Protein AF-A0AA88NF10-F1 (afdb_monomer)

Mean predicted aligned error: 6.93 Å

pLDDT: mean 85.21, std 17.16, range [34.47, 98.19]

Secondary structure (DSSP, 8-state):
--HHHHHHHHHHHHSS-EEE----TT--S-EEEE-TTTHHHHHHHHHHH--S-------S--SEEEE-HHHHB-GGG-EE-TT------EEETTEEE---TT-EEEEB--TT-STTTTGGG--SS--SS--TTPPPEEEE-S----PPPSSS-------EEEEBS-HHHHHH-TTS-EEEE-TTS-EEEEEEEEEE-GGG-EEEETTEEEEEPPHHHHT-S-HHHHHHHHHHHHHHHEEEEEEEEEE-

Solvent-accessible surface area (backbone atoms only — not comparable to full-atom values): 14093 Å² total; per-residue (Å²): 133,62,70,67,56,55,31,51,50,50,15,62,45,41,74,37,55,42,42,72,62,66,96,64,88,81,77,91,65,60,69,36,80,51,42,69,87,48,42,61,49,50,33,47,45,64,55,74,64,67,68,76,97,68,96,65,80,85,66,98,65,52,76,30,32,27,32,50,63,82,70,31,36,31,72,94,63,40,48,81,22,57,89,47,87,79,86,75,78,26,31,27,37,85,36,72,38,49,75,58,59,53,23,35,36,46,18,38,48,53,79,79,71,45,96,86,50,55,45,44,74,51,80,86,77,93,70,46,66,49,56,89,66,21,27,26,52,31,32,31,18,74,44,54,56,52,71,77,82,94,58,102,64,93,67,85,74,70,38,42,49,60,32,20,30,36,45,70,55,28,72,69,36,70,38,26,23,38,73,49,77,42,97,88,78,47,39,33,40,37,29,37,33,27,30,33,36,74,92,50,48,44,82,79,48,103,60,35,36,32,37,70,49,56,65,76,52,70,66,44,85,51,64,68,61,29,54,50,54,51,40,51,54,43,69,68,22,50,45,70,45,27,41,34,41,30,82,108

Structure (mmCIF, N/CA/C/O backbone):
data_AF-A0AA88NF10-F1
#
_entry.id   AF-A0AA88NF10-F1
#
loop_
_atom_site.group_PDB
_atom_site.id
_atom_site.type_symbol
_atom_site.label_atom_id
_atom_site.label_alt_id
_atom_site.label_comp_id
_atom_site.label_asym_id
_atom_site.label_entity_id
_atom_site.label_seq_id
_atom_site.pdbx_PDB_ins_code
_atom_site.Cartn_x
_atom_site.Cartn_y
_atom_site.Cartn_z
_atom_site.occupancy
_atom_site.B_iso_or_equiv
_atom_site.auth_seq_id
_atom_site.auth_comp_id
_atom_site.auth_asym_id
_atom_site.auth_atom_id
_atom_site.pdbx_PDB_model_num
ATOM 1 N N . MET A 1 1 ? -14.249 -1.577 12.716 1.00 73.56 1 MET A N 1
ATOM 2 C CA . MET A 1 1 ? -13.593 -0.256 12.640 1.00 73.56 1 MET A CA 1
ATOM 3 C C . MET A 1 1 ? -14.535 0.658 11.886 1.00 73.56 1 MET A C 1
ATOM 5 O O . MET A 1 1 ? -15.153 0.181 10.944 1.00 73.56 1 MET A O 1
ATOM 9 N N . ASP A 1 2 ? -14.716 1.884 12.364 1.00 86.38 2 ASP A N 1
ATOM 10 C CA . ASP A 1 2 ? -15.655 2.852 11.789 1.00 86.38 2 ASP A CA 1
ATOM 11 C C . ASP A 1 2 ? -15.178 3.319 10.398 1.00 86.38 2 ASP A C 1
ATOM 13 O O . ASP A 1 2 ? -13.975 3.469 10.168 1.00 86.38 2 ASP A O 1
ATOM 17 N N . SER A 1 3 ? -16.114 3.542 9.473 1.00 90.94 3 SER A N 1
ATOM 18 C CA . SER A 1 3 ? -15.849 4.102 8.144 1.00 90.94 3 SER A CA 1
ATOM 19 C C . SER A 1 3 ? -15.169 5.472 8.219 1.00 90.94 3 SER A C 1
ATOM 21 O O . SER A 1 3 ? -14.407 5.809 7.315 1.00 90.94 3 SER A O 1
ATOM 23 N N . SER A 1 4 ? -15.381 6.238 9.296 1.00 93.88 4 SER A N 1
ATOM 24 C CA . SER A 1 4 ? -14.664 7.499 9.540 1.00 93.88 4 SER A CA 1
ATOM 25 C C . SER A 1 4 ? -13.140 7.309 9.569 1.00 93.88 4 SER A C 1
ATOM 27 O O . SER A 1 4 ? -12.429 7.988 8.831 1.00 93.88 4 SER A O 1
ATOM 29 N N . VAL A 1 5 ? -12.652 6.307 10.309 1.00 96.88 5 VAL A N 1
ATOM 30 C CA . VAL A 1 5 ? -11.221 5.971 10.419 1.00 96.88 5 VAL A CA 1
ATOM 31 C C . VAL A 1 5 ? -10.651 5.544 9.067 1.00 96.88 5 VAL A C 1
ATOM 33 O O . VAL A 1 5 ? -9.524 5.892 8.734 1.00 96.88 5 VAL A O 1
ATOM 36 N N . LEU A 1 6 ? -11.424 4.815 8.254 1.00 97.00 6 LEU A N 1
ATOM 37 C CA . LEU A 1 6 ? -10.983 4.408 6.914 1.00 97.00 6 LEU A CA 1
ATOM 38 C C . LEU A 1 6 ? -10.829 5.601 5.967 1.00 97.00 6 LEU A C 1
ATOM 40 O O . LEU A 1 6 ? -9.898 5.627 5.167 1.00 97.00 6 LEU A O 1
ATOM 44 N N . LEU A 1 7 ? -11.717 6.590 6.054 1.00 97.31 7 LEU A N 1
ATOM 45 C CA . LEU A 1 7 ? -11.618 7.819 5.265 1.00 97.31 7 LEU A CA 1
ATOM 46 C C . LEU A 1 7 ? -10.435 8.680 5.719 1.00 97.31 7 LEU A C 1
ATOM 48 O O . LEU A 1 7 ? -9.707 9.209 4.881 1.00 97.31 7 LEU A O 1
ATOM 52 N N . GLU A 1 8 ? -10.202 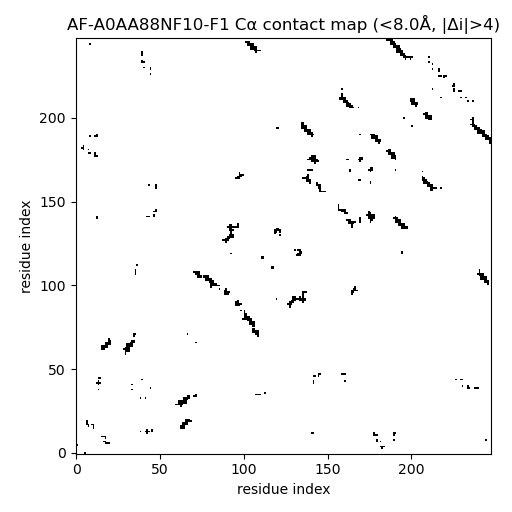8.781 7.028 1.00 97.44 8 GLU A N 1
ATOM 53 C CA . GLU A 1 8 ? -9.039 9.473 7.597 1.00 97.44 8 GLU A CA 1
ATOM 54 C C . GLU A 1 8 ? -7.726 8.785 7.195 1.00 97.44 8 GLU A C 1
ATOM 56 O O . GLU A 1 8 ? -6.789 9.458 6.771 1.00 97.44 8 GLU A O 1
ATOM 61 N N . ALA A 1 9 ? -7.687 7.449 7.203 1.00 96.81 9 ALA A N 1
ATOM 62 C CA . ALA A 1 9 ? -6.549 6.665 6.728 1.00 96.81 9 ALA A CA 1
ATOM 63 C C . ALA A 1 9 ? -6.256 6.912 5.240 1.00 96.81 9 ALA A C 1
ATOM 65 O O . ALA A 1 9 ? -5.107 7.144 4.865 1.00 96.81 9 ALA A O 1
ATOM 66 N N . LEU A 1 10 ? -7.288 6.905 4.388 1.00 96.38 10 LEU A N 1
ATOM 67 C CA . LEU A 1 10 ? -7.131 7.232 2.969 1.00 96.38 10 LEU A CA 1
ATOM 68 C C . LEU A 1 10 ? -6.672 8.678 2.776 1.00 96.38 10 LEU A C 1
ATOM 70 O O . LEU A 1 10 ? -5.798 8.912 1.949 1.00 96.38 10 LEU A O 1
ATOM 74 N N . SER A 1 11 ? -7.203 9.617 3.564 1.00 95.69 11 SER A N 1
ATOM 75 C CA . SER A 1 11 ? -6.786 11.024 3.519 1.00 95.69 11 SER A CA 1
ATOM 76 C C . SER A 1 11 ? -5.316 11.191 3.891 1.00 95.69 11 SER A C 1
ATOM 78 O O . SER A 1 11 ? -4.576 11.929 3.248 1.00 95.69 11 SER A O 1
ATOM 80 N N . CYS A 1 12 ? -4.875 10.462 4.915 1.00 94.31 12 CYS A N 1
ATOM 81 C CA . CYS A 1 12 ? -3.490 10.438 5.355 1.00 94.31 12 CYS A CA 1
ATOM 82 C C . CYS A 1 12 ? -2.567 9.910 4.241 1.00 94.31 12 CYS A C 1
ATOM 84 O O . CYS A 1 12 ? -1.564 10.542 3.903 1.00 94.31 12 CYS A O 1
ATOM 86 N N . LEU A 1 13 ? -2.935 8.793 3.601 1.00 93.25 13 LEU A N 1
ATOM 87 C CA . LEU A 1 13 ? -2.153 8.195 2.515 1.00 93.25 13 LEU A CA 1
ATOM 88 C C . LEU A 1 13 ? -2.076 9.090 1.269 1.00 93.25 13 LEU A C 1
ATOM 90 O O . LEU A 1 13 ? -0.991 9.228 0.711 1.00 93.25 13 LEU A O 1
ATOM 94 N N . THR A 1 14 ? -3.178 9.722 0.855 1.00 91.75 14 THR A N 1
ATOM 95 C CA . THR A 1 14 ? -3.221 10.581 -0.346 1.00 91.75 14 THR A CA 1
ATOM 96 C C . THR A 1 14 ? -2.723 12.004 -0.111 1.00 91.75 14 THR A C 1
ATOM 98 O O . THR A 1 14 ? -2.399 12.700 -1.067 1.00 91.75 14 THR A O 1
ATOM 101 N N . GLY A 1 15 ? -2.681 12.460 1.144 1.00 90.44 15 GLY A N 1
ATOM 102 C CA . GLY A 1 15 ? -2.402 13.858 1.475 1.00 90.44 15 GLY A CA 1
ATOM 103 C C . GLY A 1 15 ? -3.547 14.821 1.127 1.00 90.44 15 GLY A C 1
ATOM 104 O O . GLY A 1 15 ? -3.367 16.030 1.233 1.00 90.44 15 GLY A O 1
ATOM 105 N N . LEU A 1 16 ? -4.718 14.310 0.730 1.00 91.06 16 LEU A N 1
ATOM 106 C CA . LEU A 1 16 ? -5.912 15.098 0.411 1.00 91.06 16 LEU A CA 1
ATOM 107 C C . LEU A 1 16 ? -7.088 14.649 1.280 1.00 91.06 16 LEU A C 1
ATOM 109 O O . LEU A 1 16 ? -7.213 13.456 1.546 1.00 91.06 16 LEU A O 1
ATOM 113 N N . PRO A 1 17 ? -8.009 15.546 1.671 1.00 93.94 17 PRO A N 1
ATOM 114 C CA . PRO A 1 17 ? -9.251 15.136 2.316 1.00 93.94 17 PRO 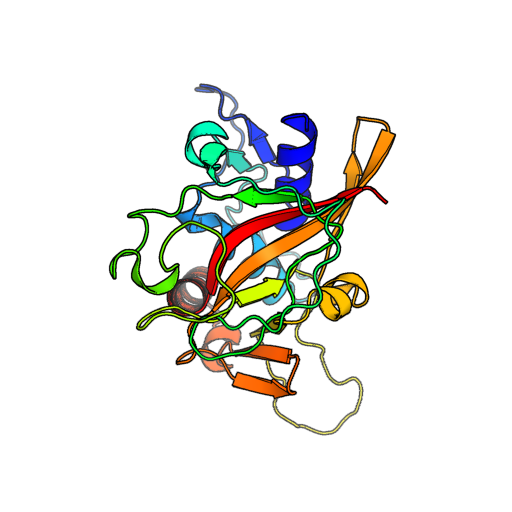A CA 1
ATOM 115 C C . PRO A 1 17 ? -10.009 14.119 1.452 1.00 93.94 17 PRO A C 1
ATOM 117 O O . PRO A 1 17 ? -10.309 14.395 0.291 1.00 93.94 17 PRO A O 1
ATOM 120 N N . VAL A 1 18 ? -10.333 12.956 2.019 1.00 94.94 18 VAL A N 1
ATOM 121 C CA . VAL A 1 18 ? -11.141 11.911 1.378 1.00 94.94 18 VAL A CA 1
ATOM 122 C C . VAL A 1 18 ? -12.507 11.851 2.055 1.00 94.94 18 VAL A C 1
ATOM 124 O O . VAL A 1 18 ? -12.609 11.635 3.263 1.00 94.94 18 VAL A O 1
ATOM 127 N N . LYS A 1 19 ? -13.577 12.019 1.276 1.00 94.00 19 LYS A N 1
ATOM 128 C CA . LYS A 1 19 ? -14.967 11.967 1.752 1.00 94.00 19 LYS A CA 1
ATOM 129 C C . LYS A 1 19 ? -15.749 10.814 1.114 1.00 94.00 19 LYS A C 1
ATOM 131 O O . LYS A 1 19 ? -15.357 10.320 0.052 1.00 94.00 19 LYS A O 1
ATOM 136 N N . PRO A 1 20 ? -16.863 10.370 1.726 1.00 92.31 20 PRO A N 1
ATOM 137 C CA . PRO A 1 20 ? -17.763 9.427 1.080 1.00 92.31 20 PRO A CA 1
ATOM 138 C C . PRO A 1 20 ? -18.252 9.979 -0.258 1.00 92.31 20 PRO A C 1
ATOM 140 O O . PRO A 1 20 ? -18.508 11.177 -0.401 1.00 92.31 20 PRO A O 1
ATOM 143 N N . HIS A 1 21 ? -18.416 9.097 -1.235 1.00 85.00 21 HIS A N 1
ATOM 144 C CA . HIS A 1 21 ? -19.135 9.427 -2.452 1.00 85.00 21 HIS A CA 1
ATOM 145 C C . HIS A 1 21 ? -20.621 9.605 -2.113 1.00 85.00 21 HIS A C 1
ATOM 147 O O . HIS A 1 21 ? -21.324 8.631 -1.865 1.00 85.00 21 HIS A O 1
ATOM 153 N N . SER A 1 22 ? -21.077 10.852 -2.056 1.00 69.50 22 SER A N 1
ATOM 154 C CA . SER A 1 22 ? -22.493 11.211 -2.123 1.00 69.50 22 SER A CA 1
ATOM 155 C C . SER A 1 22 ? -22.800 11.811 -3.492 1.00 69.50 22 SER A C 1
ATOM 157 O O . SER A 1 22 ? -21.933 12.471 -4.077 1.00 69.50 22 SER A O 1
ATOM 159 N N . ASP A 1 23 ? -24.025 11.606 -3.979 1.00 54.41 23 ASP A N 1
ATOM 160 C CA . ASP A 1 23 ? -24.567 12.282 -5.159 1.00 54.41 23 ASP A CA 1
ATOM 161 C C . ASP A 1 23 ? -24.572 13.797 -4.911 1.00 54.41 23 ASP A C 1
ATOM 163 O O . ASP A 1 23 ? -25.528 14.360 -4.386 1.00 54.41 23 ASP A O 1
ATOM 167 N N . THR A 1 24 ? -23.478 14.491 -5.225 1.00 50.50 24 THR A N 1
ATOM 168 C CA . THR A 1 24 ? -23.442 15.957 -5.182 1.00 50.50 24 THR A CA 1
ATOM 169 C C . THR A 1 24 ? -23.248 16.488 -6.582 1.00 50.50 24 THR A C 1
ATOM 171 O O . THR A 1 24 ? -22.187 17.000 -6.941 1.00 50.50 24 THR A O 1
ATOM 174 N N . ALA A 1 25 ? -24.315 16.405 -7.365 1.00 42.34 25 ALA A N 1
ATOM 175 C CA . ALA A 1 25 ? -24.548 17.448 -8.341 1.00 42.34 25 ALA A CA 1
ATOM 176 C C . ALA A 1 25 ? -24.611 18.790 -7.576 1.00 42.34 25 ALA A C 1
ATOM 178 O O . ALA A 1 25 ? -25.471 18.966 -6.718 1.00 42.34 25 ALA A O 1
ATOM 179 N N . GLY A 1 26 ? -23.673 19.713 -7.831 1.00 49.56 26 GLY A N 1
ATOM 180 C CA . GLY A 1 26 ? -23.890 21.138 -7.534 1.00 49.56 26 GLY A CA 1
ATOM 181 C C . GLY A 1 26 ? -23.017 21.861 -6.496 1.00 49.56 26 GLY A C 1
ATOM 182 O O . GLY A 1 26 ? -23.361 22.989 -6.168 1.00 49.56 26 GLY A O 1
ATOM 183 N N . LEU A 1 27 ? -21.901 21.316 -5.988 1.00 49.75 27 LEU A N 1
ATOM 184 C CA . LEU A 1 27 ? -21.106 22.028 -4.957 1.00 49.75 27 LEU A CA 1
ATOM 185 C C . LEU A 1 27 ? -19.971 22.942 -5.459 1.00 49.75 27 LEU A C 1
ATOM 187 O O . LEU A 1 27 ? -19.330 23.581 -4.634 1.00 49.75 27 LEU A O 1
ATOM 191 N N . GLY A 1 28 ? -19.704 23.049 -6.765 1.00 50.91 28 GLY A N 1
ATOM 192 C CA . GLY A 1 28 ? -18.703 23.998 -7.297 1.00 50.91 28 GLY A CA 1
ATOM 193 C C . GLY A 1 28 ? -17.258 23.802 -6.794 1.00 50.91 28 GLY A C 1
ATOM 194 O O . GLY A 1 28 ? -16.412 24.665 -7.012 1.00 50.91 28 GLY A O 1
ATOM 195 N N . ILE A 1 29 ? -16.970 22.687 -6.115 1.00 54.72 29 ILE A N 1
ATOM 196 C CA . ILE A 1 29 ? -15.632 22.278 -5.678 1.00 54.72 29 ILE A CA 1
ATOM 197 C C . ILE A 1 29 ? -15.029 21.406 -6.786 1.00 54.72 29 ILE A C 1
ATOM 199 O O . ILE A 1 29 ? -15.722 20.549 -7.332 1.00 54.72 29 ILE A O 1
ATOM 203 N N . ASP A 1 30 ? -13.745 21.598 -7.091 1.00 60.81 30 ASP A N 1
ATOM 204 C CA . ASP A 1 30 ? -12.967 20.661 -7.907 1.00 60.81 30 ASP A CA 1
ATOM 205 C C . ASP A 1 30 ? -12.749 19.357 -7.114 1.00 60.81 30 ASP A C 1
ATOM 207 O O . ASP A 1 30 ? -11.930 19.299 -6.188 1.00 60.81 30 ASP A O 1
ATOM 211 N N . VAL A 1 31 ? -13.588 18.355 -7.399 1.00 64.00 31 VAL A N 1
ATOM 212 C CA . VAL A 1 31 ? -13.681 17.082 -6.672 1.00 64.00 31 VAL A CA 1
ATOM 213 C C . VAL A 1 31 ? -13.161 15.951 -7.552 1.00 64.00 31 VAL A C 1
ATOM 215 O O . VAL A 1 31 ? -13.747 15.632 -8.586 1.00 64.00 31 VAL A O 1
ATOM 218 N N . GLY A 1 32 ? -12.105 15.279 -7.095 1.00 82.31 32 GLY A N 1
ATOM 219 C CA . GLY A 1 32 ? -11.589 14.071 -7.732 1.00 82.31 32 GLY A CA 1
ATOM 220 C C . GLY A 1 32 ? -12.289 12.815 -7.215 1.00 82.31 32 GLY A C 1
ATOM 221 O O . GLY A 1 32 ? -12.661 12.726 -6.045 1.00 82.31 32 GLY A O 1
ATOM 222 N N . GLN A 1 33 ? -12.441 11.796 -8.059 1.00 90.44 33 GLN A N 1
ATOM 223 C CA . GLN A 1 33 ? -12.895 10.475 -7.619 1.00 90.44 33 GLN A CA 1
ATOM 224 C C . GLN A 1 33 ? -11.691 9.596 -7.262 1.00 90.44 33 GLN A C 1
ATOM 226 O O . GLN A 1 33 ? -10.797 9.403 -8.083 1.00 90.44 33 GLN A O 1
ATOM 231 N N . LEU A 1 34 ? -11.681 9.022 -6.060 1.00 93.38 34 LEU A N 1
ATOM 232 C CA . LEU A 1 34 ? -10.722 8.006 -5.642 1.00 93.38 34 LEU A CA 1
ATOM 233 C C . LEU A 1 34 ? -11.300 6.611 -5.903 1.00 93.38 34 LEU A C 1
ATOM 235 O O . LEU A 1 34 ? -12.390 6.259 -5.450 1.00 93.38 34 LEU A O 1
ATOM 239 N N . THR A 1 35 ? -10.537 5.806 -6.629 1.00 93.31 35 THR A N 1
ATOM 240 C CA . THR A 1 35 ? -10.847 4.427 -7.003 1.00 93.31 35 THR A CA 1
ATOM 241 C C . THR A 1 35 ? -9.628 3.550 -6.732 1.00 93.31 35 THR A C 1
ATOM 243 O O . THR A 1 35 ? -8.523 4.048 -6.529 1.00 93.31 35 THR A O 1
ATOM 246 N N . VAL A 1 36 ? -9.792 2.228 -6.779 1.00 91.62 36 VAL A N 1
ATOM 247 C CA . VAL A 1 36 ? -8.656 1.298 -6.650 1.00 91.62 36 VAL A CA 1
ATOM 248 C C . VAL A 1 36 ? -7.596 1.542 -7.738 1.00 91.62 36 VAL A C 1
ATOM 250 O O . VAL A 1 36 ? -6.407 1.416 -7.463 1.00 91.62 36 VAL A O 1
ATOM 253 N N . HIS A 1 37 ? -8.002 1.953 -8.945 1.00 88.19 37 HIS A N 1
ATOM 254 C CA . HIS A 1 37 ? -7.091 2.151 -10.079 1.00 88.19 37 HIS A CA 1
ATOM 255 C C . HIS A 1 37 ? -6.173 3.362 -9.927 1.00 88.19 37 HIS A C 1
ATOM 257 O O . HIS A 1 37 ? -5.019 3.301 -10.331 1.00 88.19 37 HIS A O 1
ATOM 263 N N . ASN A 1 38 ? -6.671 4.472 -9.377 1.00 90.81 38 ASN A N 1
ATOM 264 C CA . ASN A 1 38 ? -5.864 5.683 -9.219 1.00 90.81 38 ASN A CA 1
ATOM 265 C C . ASN A 1 38 ? -5.273 5.836 -7.815 1.00 90.81 38 ASN A C 1
ATOM 267 O O . ASN A 1 38 ? -4.470 6.745 -7.614 1.00 90.81 38 ASN A O 1
ATOM 271 N N . PHE A 1 39 ? -5.592 4.940 -6.875 1.00 92.94 39 PHE A N 1
ATOM 272 C CA . PHE A 1 39 ? -5.128 5.032 -5.492 1.00 92.94 39 PHE A CA 1
ATOM 273 C C . PHE A 1 39 ? -3.606 5.149 -5.370 1.00 92.94 39 PHE A C 1
ATOM 275 O O . PHE A 1 39 ? -3.128 6.034 -4.666 1.00 92.94 39 PHE A O 1
ATOM 282 N N . VAL A 1 40 ? -2.846 4.330 -6.107 1.00 90.12 40 VAL A N 1
ATOM 283 C CA . VAL A 1 40 ? -1.372 4.390 -6.111 1.00 90.12 40 VAL A CA 1
ATOM 284 C C . VAL A 1 40 ? -0.889 5.758 -6.553 1.00 90.12 40 VAL A C 1
ATOM 286 O O . VAL A 1 40 ? -0.130 6.405 -5.842 1.00 90.12 40 VAL A O 1
ATOM 289 N N . SER A 1 41 ? -1.364 6.223 -7.709 1.00 89.38 41 SER A N 1
ATOM 290 C CA . SER A 1 41 ? -0.966 7.521 -8.245 1.00 89.38 41 SER A CA 1
ATOM 291 C C . SER A 1 41 ? -1.367 8.674 -7.320 1.00 89.38 41 SER A C 1
ATOM 293 O O . SER A 1 41 ? -0.567 9.577 -7.102 1.00 89.38 41 SER A O 1
ATOM 295 N N . SER A 1 42 ? -2.553 8.619 -6.706 1.00 90.00 42 SER A N 1
ATOM 296 C CA . SER A 1 42 ? -3.017 9.623 -5.743 1.00 90.00 42 SER A CA 1
ATOM 297 C C . SER A 1 42 ? -2.197 9.626 -4.452 1.00 90.00 42 SER A C 1
ATOM 299 O O . SER A 1 42 ? -2.017 10.685 -3.867 1.00 90.00 42 SER A O 1
ATOM 301 N N . ALA A 1 43 ? -1.698 8.470 -4.009 1.00 88.94 43 ALA A N 1
ATOM 302 C CA . ALA A 1 43 ? -0.887 8.354 -2.799 1.00 88.94 43 ALA A CA 1
ATOM 303 C C . ALA A 1 43 ? 0.599 8.666 -3.028 1.00 88.94 43 ALA A C 1
ATOM 305 O O . ALA A 1 43 ? 1.262 9.184 -2.135 1.00 88.94 43 ALA A O 1
ATOM 306 N N . LEU A 1 44 ? 1.141 8.341 -4.206 1.00 84.69 44 LEU A N 1
ATOM 307 C CA . LEU A 1 44 ? 2.587 8.344 -4.445 1.00 84.69 44 LEU A CA 1
ATOM 308 C C . LEU A 1 44 ? 3.084 9.498 -5.317 1.00 84.69 44 LEU A C 1
ATOM 310 O O . LEU A 1 44 ? 4.205 9.955 -5.106 1.00 84.69 44 LEU A O 1
ATOM 314 N N . LEU A 1 45 ? 2.290 10.002 -6.272 1.00 84.12 45 LEU A N 1
ATOM 315 C CA . LEU A 1 45 ? 2.733 11.111 -7.131 1.00 84.12 45 LEU A CA 1
ATOM 316 C C . LEU A 1 45 ? 3.062 12.387 -6.347 1.00 84.12 45 LEU A C 1
ATOM 318 O O . LEU A 1 45 ? 4.115 12.960 -6.632 1.00 84.12 45 LEU A O 1
ATOM 322 N N . PRO A 1 46 ? 2.247 12.835 -5.364 1.00 80.00 46 PRO A N 1
ATOM 323 C CA . PRO A 1 46 ? 2.547 14.062 -4.624 1.00 80.00 46 PRO A CA 1
ATOM 324 C C . PRO A 1 46 ? 3.915 14.034 -3.934 1.00 80.00 46 PRO A C 1
ATOM 326 O O . PRO A 1 46 ? 4.560 15.065 -3.810 1.00 80.00 46 PRO A O 1
ATOM 329 N N . LEU A 1 47 ? 4.383 12.850 -3.538 1.00 73.81 47 LEU A N 1
ATOM 330 C CA . LEU A 1 47 ? 5.639 12.667 -2.807 1.00 73.81 47 LEU A CA 1
ATOM 331 C C . LEU A 1 47 ? 6.867 12.695 -3.705 1.00 73.81 47 LEU A C 1
ATOM 333 O O . LEU A 1 47 ? 7.934 13.125 -3.286 1.00 73.81 47 LEU A O 1
ATOM 337 N N . ILE A 1 48 ? 6.720 12.218 -4.940 1.00 72.38 48 ILE A N 1
ATOM 338 C CA . ILE A 1 48 ? 7.795 12.268 -5.933 1.00 72.38 48 ILE A CA 1
ATOM 339 C C . ILE A 1 48 ? 7.895 13.685 -6.506 1.00 72.38 48 ILE A C 1
ATOM 341 O O . ILE A 1 48 ? 8.990 14.165 -6.789 1.00 72.38 48 ILE A O 1
ATOM 345 N N . LEU A 1 49 ? 6.751 14.353 -6.683 1.00 72.62 49 LEU A N 1
ATOM 346 C CA . LEU A 1 49 ? 6.656 15.657 -7.336 1.00 72.62 49 LEU A CA 1
ATOM 347 C C . LEU A 1 49 ? 6.843 16.852 -6.403 1.00 72.62 49 LEU A C 1
ATOM 349 O O . LEU A 1 49 ? 7.019 17.956 -6.913 1.00 72.62 49 LEU A O 1
ATOM 353 N N . SER A 1 50 ? 6.822 16.672 -5.081 1.00 62.78 50 SER A N 1
ATOM 354 C CA . SER A 1 50 ? 7.095 17.750 -4.131 1.00 62.78 50 SER A CA 1
ATOM 355 C C . SER A 1 50 ? 8.568 18.177 -4.198 1.00 62.78 50 SER A C 1
ATOM 357 O O . SER A 1 50 ? 9.388 17.772 -3.377 1.00 62.78 50 SER A O 1
ATOM 359 N N . LYS A 1 51 ? 8.914 18.988 -5.199 1.00 51.34 51 LYS A N 1
ATOM 360 C CA . LYS A 1 51 ? 10.041 19.919 -5.159 1.00 51.34 51 LYS A CA 1
ATOM 361 C C . LYS A 1 51 ? 9.508 21.273 -4.696 1.00 51.34 51 LYS A C 1
ATOM 363 O O . LYS A 1 51 ? 8.468 21.694 -5.183 1.00 51.34 51 LYS A O 1
ATOM 368 N N . GLU A 1 52 ? 10.221 21.853 -3.733 1.00 44.09 52 GLU A N 1
ATOM 369 C CA . GLU A 1 52 ? 10.407 23.277 -3.407 1.00 44.09 52 GLU A CA 1
ATOM 370 C C . GLU A 1 52 ? 9.345 24.302 -3.851 1.00 44.09 52 GLU A C 1
ATOM 372 O O . GLU A 1 52 ? 8.919 24.359 -4.999 1.00 44.09 52 GLU A O 1
ATOM 377 N N . GLU A 1 53 ? 9.011 25.193 -2.912 1.00 39.16 53 GLU A N 1
ATOM 378 C CA . GLU A 1 53 ? 8.226 26.418 -3.070 1.00 39.16 53 GLU A CA 1
ATOM 379 C C . GLU A 1 53 ? 8.520 27.181 -4.379 1.00 39.16 53 GLU A C 1
ATOM 381 O O . GLU A 1 53 ? 9.345 28.091 -4.425 1.00 39.16 53 GLU A O 1
ATOM 386 N N . VAL A 1 54 ? 7.778 26.886 -5.444 1.00 35.56 54 VAL A N 1
ATOM 387 C CA . VAL A 1 54 ? 7.623 27.798 -6.577 1.00 35.56 54 VAL A CA 1
ATOM 388 C C . VAL A 1 54 ? 6.153 28.179 -6.639 1.00 35.56 54 VAL A C 1
ATOM 390 O O . VAL A 1 54 ? 5.279 27.370 -6.944 1.00 35.56 54 VAL A O 1
ATOM 393 N N . LYS A 1 55 ? 5.880 29.436 -6.276 1.00 40.78 55 LYS A N 1
ATOM 394 C CA . LYS A 1 55 ? 4.589 30.099 -6.473 1.00 40.78 55 LYS A CA 1
ATOM 395 C C . LYS A 1 55 ? 4.326 30.228 -7.975 1.00 40.78 55 LYS A C 1
ATOM 397 O O . LYS A 1 55 ? 4.659 31.251 -8.559 1.00 40.78 55 LYS A O 1
ATOM 402 N N . GLU A 1 56 ? 3.705 29.229 -8.583 1.00 39.03 56 GLU A N 1
ATOM 403 C CA . GLU A 1 56 ? 3.130 29.330 -9.928 1.00 39.03 56 GLU A CA 1
ATOM 404 C C . GLU A 1 56 ? 1.760 28.627 -9.992 1.00 39.03 56 GLU A C 1
ATOM 406 O O . GLU A 1 56 ? 1.413 27.872 -9.078 1.00 39.03 56 GLU A O 1
ATOM 411 N N . PRO A 1 57 ? 0.892 29.010 -10.950 1.00 39.56 57 PRO A N 1
ATOM 412 C CA . PRO A 1 57 ? -0.554 29.036 -10.757 1.00 39.56 57 PRO A CA 1
ATOM 413 C C . PRO A 1 57 ? -1.132 27.639 -10.537 1.00 39.56 57 PRO A C 1
ATOM 415 O O . PRO A 1 57 ? -0.757 26.682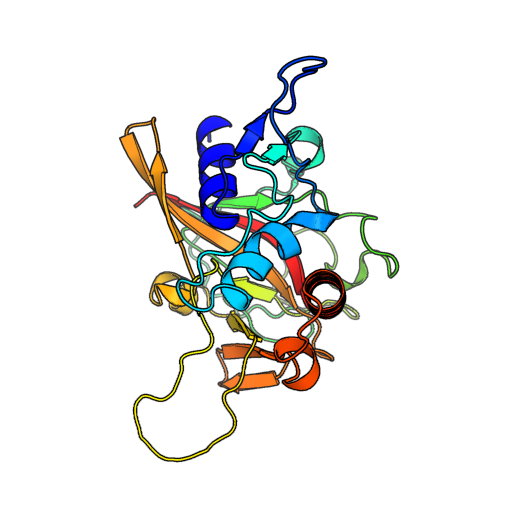 -11.207 1.00 39.56 57 PRO A O 1
ATOM 418 N N . GLN A 1 58 ? -2.059 27.559 -9.577 1.00 43.41 58 GLN A N 1
ATOM 419 C CA . GLN A 1 58 ? -2.735 26.346 -9.118 1.00 43.41 58 GLN A CA 1
ATOM 420 C C . GLN A 1 58 ? -3.131 25.441 -10.293 1.00 43.41 58 GLN A C 1
ATOM 422 O O . GLN A 1 58 ? -4.122 25.695 -10.973 1.00 43.41 58 GLN A O 1
ATOM 427 N N . SER A 1 59 ? -2.362 24.373 -10.518 1.00 48.53 59 SER A N 1
ATOM 428 C CA . SER A 1 59 ? -2.783 23.284 -11.398 1.00 48.53 59 SER A CA 1
ATOM 429 C C . SER A 1 59 ? -4.110 22.701 -10.896 1.00 48.53 59 SER A C 1
ATOM 431 O O . SER A 1 59 ? -4.328 22.690 -9.683 1.00 48.53 59 SER A O 1
ATOM 433 N N . GLU A 1 60 ? -4.928 22.171 -11.812 1.00 62.47 60 GLU A N 1
ATOM 434 C CA . GLU A 1 60 ? -6.187 21.412 -11.631 1.00 62.47 60 GLU A CA 1
ATOM 435 C C . GLU A 1 60 ? -6.012 20.126 -10.779 1.00 62.47 60 GLU A C 1
ATOM 437 O O . GLU A 1 60 ? -6.310 19.008 -11.199 1.00 62.47 60 GLU A O 1
ATOM 442 N N . GLN A 1 61 ? -5.402 20.232 -9.599 1.00 62.09 61 GLN A N 1
ATOM 443 C CA . GLN A 1 61 ? -5.364 19.166 -8.610 1.00 62.09 61 GLN A CA 1
ATOM 444 C C . GLN A 1 61 ? -6.625 19.299 -7.757 1.00 62.09 61 GLN A C 1
ATOM 446 O O . GLN A 1 61 ? -6.856 20.371 -7.184 1.00 62.09 61 GLN A O 1
ATOM 451 N N . PRO A 1 62 ? -7.410 18.222 -7.616 1.00 72.12 62 PRO A N 1
ATOM 452 C CA . PRO A 1 62 ? -8.631 18.287 -6.842 1.00 72.12 62 PRO A CA 1
ATOM 453 C C . PRO A 1 62 ? -8.303 18.638 -5.390 1.00 72.12 62 PRO A C 1
ATOM 455 O O . PRO A 1 62 ? -7.385 18.080 -4.786 1.00 72.12 62 PRO A O 1
ATOM 458 N N . LYS A 1 63 ? -9.084 19.551 -4.808 1.00 83.75 63 LYS A N 1
ATOM 459 C CA . LYS A 1 63 ? -8.923 19.968 -3.401 1.00 83.75 63 LYS A CA 1
ATOM 460 C C . LYS A 1 63 ? -9.395 18.892 -2.421 1.00 83.75 63 LYS A C 1
ATOM 462 O O . LYS A 1 63 ? -9.099 18.952 -1.231 1.00 83.75 63 LYS A O 1
ATOM 467 N N . GLU A 1 64 ? -10.161 17.932 -2.925 1.00 90.81 64 GLU A N 1
ATOM 468 C CA . GLU A 1 64 ? -10.784 16.845 -2.186 1.00 90.81 64 GLU A CA 1
ATOM 469 C C . GLU A 1 64 ? -10.941 15.625 -3.096 1.00 90.81 64 GLU A C 1
ATOM 471 O O . GLU A 1 64 ? -11.226 15.747 -4.290 1.00 90.81 64 GLU A O 1
ATOM 476 N N . LEU A 1 65 ? -10.831 14.441 -2.502 1.00 92.56 65 LEU A N 1
ATOM 477 C CA . LEU A 1 65 ? -11.150 13.175 -3.139 1.00 92.56 65 LEU A CA 1
ATOM 478 C C . LEU A 1 65 ? -12.441 12.583 -2.570 1.00 92.56 65 LEU A C 1
ATOM 480 O O . LEU A 1 65 ? -12.727 12.687 -1.377 1.00 92.56 65 LEU A O 1
ATOM 484 N N . ARG A 1 66 ? -13.201 11.881 -3.409 1.00 93.81 66 ARG A N 1
ATOM 485 C CA . ARG A 1 66 ? -14.380 11.122 -2.982 1.00 93.81 66 ARG A CA 1
ATOM 486 C C . ARG A 1 66 ? -14.289 9.657 -3.323 1.00 93.81 66 ARG A C 1
ATOM 488 O O . ARG A 1 66 ? -13.920 9.301 -4.436 1.00 93.81 66 ARG A O 1
ATOM 495 N N . VAL A 1 67 ? -14.683 8.810 -2.379 1.00 94.94 67 VAL A N 1
ATOM 496 C CA . VAL A 1 67 ? -14.568 7.356 -2.495 1.00 94.94 67 VAL A CA 1
ATOM 497 C C . VAL A 1 67 ? -15.878 6.668 -2.132 1.00 94.94 67 VAL A C 1
ATOM 499 O O . VAL A 1 67 ? -16.518 6.988 -1.131 1.00 94.94 67 VAL A O 1
ATOM 502 N N . ASN A 1 68 ? -16.276 5.686 -2.937 1.00 94.38 68 ASN A N 1
ATOM 503 C CA . ASN A 1 68 ? -17.311 4.734 -2.555 1.00 94.38 68 ASN A CA 1
ATOM 504 C C . ASN A 1 68 ? -16.625 3.526 -1.897 1.00 94.38 68 ASN A C 1
ATOM 506 O O . ASN A 1 68 ? -15.997 2.716 -2.585 1.00 94.38 68 ASN A O 1
ATOM 510 N N . LEU A 1 69 ? -16.748 3.412 -0.570 1.00 95.00 69 LEU A N 1
ATOM 511 C CA . LEU A 1 69 ? -16.073 2.380 0.225 1.00 95.00 69 LEU A CA 1
ATOM 512 C C . LEU A 1 69 ? -16.482 0.947 -0.168 1.00 95.00 69 LEU A C 1
ATOM 514 O O . LEU A 1 69 ? -15.630 0.064 -0.116 1.00 95.00 69 LEU A O 1
ATOM 518 N N . ASP A 1 70 ? -17.708 0.720 -0.652 1.00 93.44 70 ASP A N 1
ATOM 519 C CA . ASP A 1 70 ? -18.206 -0.607 -1.071 1.00 93.44 70 ASP A CA 1
ATOM 520 C C . ASP A 1 70 ? -17.596 -1.083 -2.399 1.00 93.44 70 ASP A C 1
ATOM 522 O O . ASP A 1 70 ? -17.500 -2.281 -2.708 1.00 93.44 70 ASP A O 1
ATOM 526 N N . THR A 1 71 ? -17.183 -0.124 -3.226 1.00 93.81 71 THR A N 1
ATOM 527 C CA . THR A 1 71 ? -16.460 -0.390 -4.476 1.00 93.81 71 THR A CA 1
ATOM 528 C C . THR A 1 71 ? -14.947 -0.334 -4.307 1.00 93.81 71 THR A C 1
ATOM 530 O O . THR A 1 71 ? -14.232 -0.891 -5.137 1.00 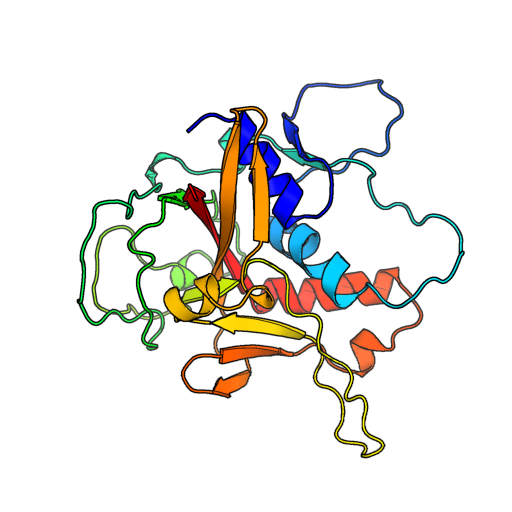93.81 71 THR A O 1
ATOM 533 N N . PHE A 1 72 ? -14.463 0.300 -3.238 1.00 96.38 72 PHE A N 1
ATOM 534 C CA . PHE A 1 72 ? -13.042 0.464 -2.958 1.00 96.38 72 PHE A CA 1
ATOM 535 C C . PHE A 1 72 ? -12.478 -0.693 -2.126 1.00 96.38 72 PHE A C 1
ATOM 537 O O . PHE A 1 72 ? -11.438 -1.258 -2.467 1.00 96.38 72 PHE A O 1
ATOM 544 N N . TYR A 1 73 ? -13.184 -1.087 -1.066 1.00 97.56 73 TYR A N 1
ATOM 545 C CA . TYR A 1 73 ? -12.800 -2.185 -0.187 1.00 97.56 73 TYR A CA 1
ATOM 546 C C . TYR A 1 73 ? -13.519 -3.488 -0.558 1.00 97.56 73 TYR A C 1
ATOM 548 O O . TYR A 1 73 ? -14.597 -3.507 -1.151 1.00 97.56 73 TYR A O 1
ATOM 556 N N . ALA A 1 74 ? -12.915 -4.610 -0.178 1.00 97.19 74 ALA A N 1
ATOM 557 C CA . ALA A 1 74 ? -13.483 -5.947 -0.286 1.00 97.19 74 ALA A CA 1
ATOM 558 C C . ALA A 1 74 ? -13.503 -6.612 1.103 1.00 97.19 74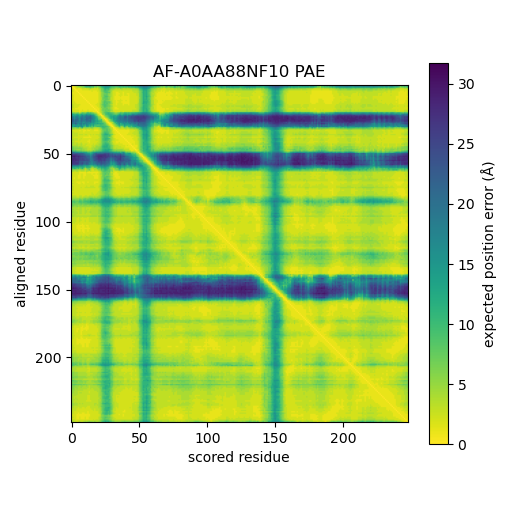 ALA A C 1
ATOM 560 O O . ALA A 1 74 ? -12.659 -7.468 1.381 1.00 97.19 74 ALA A O 1
ATOM 561 N N . PRO A 1 75 ? -14.467 -6.257 1.982 1.00 96.50 75 PRO A N 1
ATOM 562 C CA . PRO A 1 75 ? -14.453 -6.652 3.393 1.00 96.50 75 PRO A CA 1
ATOM 563 C C . PRO A 1 75 ? -14.351 -8.160 3.643 1.00 96.50 75 PRO A C 1
ATOM 565 O O . PRO A 1 75 ? -13.752 -8.573 4.631 1.00 96.50 75 PRO A O 1
ATOM 568 N N . LYS A 1 76 ? -14.852 -8.988 2.714 1.00 96.00 76 LYS A N 1
ATOM 569 C CA . LYS A 1 76 ? -14.733 -10.457 2.765 1.00 96.00 76 LYS A CA 1
ATOM 570 C C . LYS A 1 76 ? -13.287 -10.979 2.802 1.00 96.00 76 LYS A C 1
ATOM 572 O O . LYS A 1 76 ? -13.075 -12.135 3.140 1.00 96.00 76 LYS A O 1
ATOM 577 N N . PHE A 1 77 ? -12.309 -10.151 2.428 1.00 96.38 77 PHE A N 1
ATOM 578 C CA . PHE A 1 77 ? -10.878 -10.475 2.434 1.00 96.38 77 PHE A CA 1
ATOM 579 C C . PHE A 1 77 ? -10.080 -9.699 3.496 1.00 96.38 77 PHE A C 1
ATOM 581 O O . PHE A 1 77 ? -8.843 -9.809 3.547 1.00 96.38 77 PHE A O 1
ATOM 588 N N . ASN A 1 78 ? -10.765 -8.920 4.342 1.00 97.44 78 ASN A N 1
ATOM 589 C CA . ASN A 1 78 ? -10.148 -8.315 5.515 1.00 97.44 78 ASN A CA 1
ATOM 590 C C . ASN A 1 78 ? -9.537 -9.403 6.394 1.00 97.44 78 ASN A C 1
ATOM 592 O O . ASN A 1 78 ? -10.004 -10.542 6.420 1.00 97.44 78 ASN A O 1
ATOM 596 N N . TYR A 1 79 ? -8.474 -9.049 7.103 1.00 96.44 79 TYR A N 1
ATOM 597 C CA . TYR A 1 79 ? -7.797 -10.007 7.958 1.00 96.44 79 TYR A CA 1
ATOM 598 C C . TYR A 1 79 ? -7.233 -9.322 9.193 1.00 96.44 79 TYR A C 1
ATOM 600 O O . TYR A 1 79 ? -6.526 -8.318 9.092 1.00 96.44 79 TYR A O 1
ATOM 608 N N . ASP A 1 80 ? -7.560 -9.877 10.355 1.00 96.62 80 ASP A N 1
ATOM 609 C CA . ASP A 1 80 ? -7.124 -9.367 11.645 1.00 96.62 80 ASP A CA 1
ATOM 610 C C . ASP A 1 80 ? -5.843 -10.081 12.081 1.00 96.62 80 ASP A C 1
ATOM 612 O O . ASP A 1 80 ? -5.870 -11.263 12.425 1.00 96.62 80 ASP A O 1
ATOM 616 N N . PHE A 1 81 ? -4.714 -9.372 12.057 1.00 96.19 81 PHE A N 1
ATOM 617 C CA . PHE A 1 81 ? -3.446 -9.897 12.548 1.00 96.19 81 PHE A CA 1
ATOM 618 C C . PHE A 1 81 ? -3.100 -9.411 13.964 1.00 96.19 81 PHE A C 1
ATOM 620 O O . PHE A 1 81 ? -2.028 -9.755 14.461 1.00 96.19 81 PHE A O 1
ATOM 627 N N . ARG A 1 82 ? -3.960 -8.629 14.637 1.00 95.62 82 ARG A N 1
ATOM 628 C CA . ARG A 1 82 ? -3.622 -7.948 15.906 1.00 95.62 82 ARG A CA 1
ATOM 629 C C . ARG A 1 82 ? -3.259 -8.908 17.034 1.00 95.62 82 ARG A C 1
ATOM 631 O O . ARG A 1 82 ? -2.309 -8.657 17.761 1.00 95.62 82 ARG A O 1
ATOM 638 N N . ASN A 1 83 ? -3.978 -10.024 17.121 1.00 93.62 83 ASN A N 1
ATOM 639 C CA . ASN A 1 83 ? -3.784 -11.043 18.157 1.00 93.62 83 ASN A CA 1
ATOM 640 C C . ASN A 1 83 ? -3.059 -12.292 17.631 1.00 93.62 83 ASN A C 1
ATOM 642 O O . ASN A 1 83 ? -3.082 -13.338 18.274 1.00 93.62 83 ASN A O 1
ATOM 646 N N . LEU A 1 84 ? -2.451 -12.210 16.443 1.00 92.25 84 LEU A N 1
ATOM 647 C CA . LEU A 1 84 ? -1.713 -13.324 15.862 1.00 92.25 84 LEU A CA 1
ATOM 648 C C . LEU A 1 84 ? -0.235 -13.220 16.209 1.00 92.25 84 LEU A C 1
ATOM 650 O O . LEU A 1 84 ? 0.425 -12.227 15.903 1.00 92.25 84 LEU A O 1
ATOM 654 N N . ARG A 1 85 ? 0.294 -14.305 16.768 1.00 88.38 85 ARG A N 1
ATOM 655 C CA . ARG A 1 85 ? 1.724 -14.582 16.789 1.00 88.38 85 ARG A CA 1
ATOM 656 C C . ARG A 1 85 ? 1.997 -15.626 15.722 1.00 88.38 85 ARG A C 1
ATOM 658 O O . ARG A 1 85 ? 1.464 -16.728 15.787 1.00 88.38 85 ARG A O 1
ATOM 665 N N . ASP A 1 86 ? 2.781 -15.255 14.724 1.00 84.75 86 ASP A N 1
ATOM 666 C CA . ASP A 1 86 ? 3.180 -16.175 13.670 1.00 84.75 86 ASP A CA 1
ATOM 667 C C . ASP A 1 86 ? 4.627 -15.907 13.289 1.00 84.75 86 ASP A C 1
ATOM 669 O O . ASP A 1 86 ? 4.992 -14.780 12.948 1.00 84.75 86 ASP A O 1
ATOM 673 N N . GLU A 1 87 ? 5.419 -16.962 13.400 1.00 85.94 87 GLU A N 1
ATOM 674 C CA . GLU A 1 87 ? 6.854 -17.003 13.140 1.00 85.94 87 GLU A CA 1
ATOM 675 C C . GLU A 1 87 ? 7.154 -17.858 11.893 1.00 85.94 87 GLU A C 1
ATOM 677 O O . GLU A 1 87 ? 8.306 -18.159 11.609 1.00 85.94 87 GLU A O 1
ATOM 682 N N . SER A 1 88 ? 6.119 -18.244 11.135 1.00 90.31 88 SER A N 1
ATOM 683 C CA . SER A 1 88 ? 6.249 -19.015 9.901 1.00 90.31 88 SER A CA 1
ATOM 684 C C . SER A 1 88 ? 7.043 -18.232 8.868 1.00 90.31 88 SER A C 1
ATOM 686 O O . SER A 1 88 ? 6.704 -17.093 8.528 1.00 90.31 88 SER A O 1
ATOM 688 N N . GLU A 1 89 ? 8.025 -18.896 8.275 1.00 93.31 89 GLU A N 1
ATOM 689 C CA . GLU A 1 89 ? 8.690 -18.411 7.075 1.00 93.31 89 GLU A CA 1
ATOM 690 C C . GLU A 1 89 ? 7.688 -18.403 5.919 1.00 93.31 89 GLU A C 1
ATOM 692 O O . GLU A 1 89 ? 7.137 -19.434 5.521 1.00 93.31 89 GLU A O 1
ATOM 697 N N . CYS A 1 90 ? 7.392 -17.206 5.417 1.00 95.06 90 CYS A N 1
ATOM 698 C CA . CYS A 1 90 ? 6.417 -17.009 4.360 1.00 95.06 90 CYS A CA 1
ATOM 699 C C . CYS A 1 90 ? 7.097 -16.436 3.120 1.00 95.06 90 CYS A C 1
ATOM 701 O O . CYS A 1 90 ? 7.868 -15.485 3.215 1.00 95.06 90 CYS A O 1
ATOM 703 N N . THR A 1 91 ? 6.748 -16.962 1.948 1.00 96.56 91 THR A N 1
ATOM 704 C CA . THR A 1 91 ? 7.174 -16.427 0.654 1.00 96.56 91 THR A CA 1
ATOM 705 C C . THR A 1 91 ? 5.981 -16.019 -0.196 1.00 96.56 91 THR A C 1
ATOM 707 O O . THR A 1 91 ? 4.897 -16.609 -0.117 1.00 96.56 91 THR A O 1
ATOM 710 N N . ARG A 1 92 ? 6.170 -14.997 -1.027 1.00 96.69 92 ARG A N 1
ATOM 711 C CA . ARG A 1 92 ? 5.235 -14.590 -2.077 1.00 96.69 92 ARG A CA 1
ATOM 712 C C . ARG A 1 92 ? 6.016 -14.183 -3.314 1.00 96.69 92 ARG A C 1
ATOM 714 O O . ARG A 1 92 ? 6.998 -13.461 -3.200 1.00 96.69 92 ARG A O 1
ATOM 721 N N . GLY A 1 93 ? 5.577 -14.644 -4.484 1.00 96.12 93 GLY A N 1
ATOM 722 C CA . GLY A 1 93 ? 6.292 -14.394 -5.739 1.00 96.12 93 GLY A CA 1
ATOM 723 C C . GLY A 1 93 ? 7.758 -14.835 -5.718 1.00 96.12 93 GLY A C 1
ATOM 724 O O . GLY A 1 93 ? 8.598 -14.179 -6.321 1.00 96.12 93 GLY A O 1
ATOM 725 N N . GLY A 1 94 ? 8.069 -15.902 -4.974 1.00 95.75 94 GLY A N 1
ATOM 726 C CA . GLY A 1 94 ? 9.425 -16.433 -4.815 1.00 95.75 94 GLY A CA 1
ATOM 727 C C . GLY A 1 94 ? 10.285 -15.730 -3.762 1.00 95.75 94 GLY A C 1
ATOM 728 O O . GLY A 1 94 ? 11.375 -16.210 -3.485 1.00 95.75 94 GLY A O 1
ATOM 729 N N . GLU A 1 95 ? 9.801 -14.653 -3.137 1.00 95.69 95 GLU A N 1
ATOM 730 C CA . GLU A 1 95 ? 10.581 -13.831 -2.201 1.00 95.69 95 GLU A CA 1
ATOM 731 C C . GLU A 1 95 ? 10.050 -13.954 -0.765 1.00 95.69 95 GLU A C 1
ATOM 733 O O . GLU A 1 95 ? 8.827 -14.042 -0.574 1.00 95.69 95 GLU A O 1
ATOM 738 N N . PRO A 1 96 ? 10.920 -13.939 0.260 1.00 95.56 96 PRO A N 1
ATOM 739 C CA . PRO A 1 96 ? 10.497 -13.938 1.655 1.00 95.56 96 PRO A CA 1
ATOM 740 C C . PRO A 1 96 ? 9.766 -12.639 2.015 1.00 95.56 96 PRO A C 1
ATOM 742 O O . PRO A 1 96 ? 10.103 -11.556 1.537 1.00 95.56 96 PRO A O 1
ATOM 745 N N . TYR A 1 97 ? 8.767 -12.734 2.893 1.00 94.06 97 TYR A N 1
ATOM 746 C CA . TYR A 1 97 ? 8.124 -11.563 3.486 1.00 94.06 97 TYR A CA 1
ATOM 747 C C . TYR A 1 97 ? 7.641 -11.839 4.909 1.00 94.06 97 TYR A C 1
ATOM 749 O O . TYR A 1 97 ? 7.256 -12.959 5.256 1.00 94.06 97 TYR A O 1
ATOM 757 N N . ILE A 1 98 ? 7.604 -10.790 5.732 1.00 95.00 98 ILE A N 1
ATOM 758 C CA . ILE A 1 98 ? 7.099 -10.875 7.103 1.00 95.00 98 ILE A CA 1
ATOM 759 C C . ILE A 1 98 ? 5.632 -10.469 7.108 1.00 95.00 98 ILE A C 1
ATOM 761 O O . ILE A 1 98 ? 5.268 -9.381 6.660 1.00 95.00 98 ILE A O 1
ATOM 765 N N . ARG A 1 99 ? 4.763 -11.340 7.624 1.00 95.06 99 ARG A N 1
ATOM 766 C CA . ARG A 1 99 ? 3.331 -11.037 7.738 1.00 95.06 99 ARG A CA 1
ATOM 767 C C . ARG A 1 99 ? 3.094 -9.914 8.747 1.00 95.06 99 ARG A C 1
ATOM 769 O O . ARG A 1 99 ? 3.809 -9.849 9.745 1.00 95.06 99 ARG A O 1
ATOM 776 N N . PRO A 1 100 ? 2.060 -9.080 8.557 1.00 96.19 100 PRO A N 1
ATOM 777 C CA . PRO A 1 100 ? 1.857 -7.896 9.377 1.00 96.19 100 PRO A CA 1
ATOM 778 C C . PRO A 1 100 ? 1.172 -8.217 10.716 1.00 96.19 100 PRO A C 1
ATOM 780 O O . PRO A 1 100 ? 0.140 -7.644 11.046 1.00 96.19 100 PRO A O 1
ATOM 783 N N . CYS A 1 101 ? 1.729 -9.155 11.491 1.00 96.31 101 CYS A N 1
ATOM 784 C CA . CYS A 1 101 ? 1.302 -9.462 12.859 1.00 96.31 101 CYS A CA 1
ATOM 785 C C . CYS A 1 101 ? 1.276 -8.182 1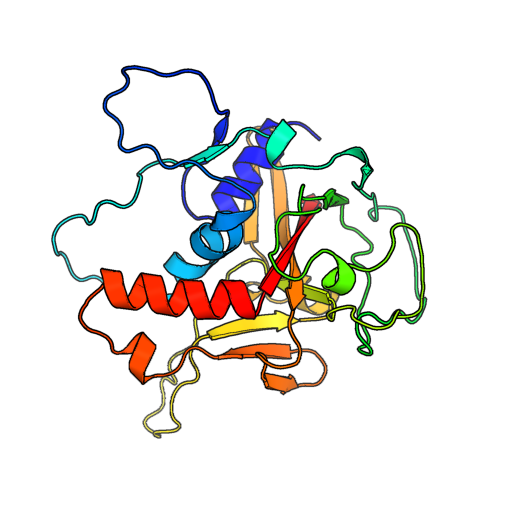3.711 1.00 96.31 101 CYS A C 1
ATOM 787 O O . CYS A 1 101 ? 2.211 -7.385 13.665 1.00 96.31 101 CYS A O 1
ATOM 789 N N . GLY A 1 102 ? 0.186 -7.959 14.447 1.00 96.31 102 GLY A N 1
ATOM 790 C CA . GLY A 1 102 ? -0.083 -6.708 15.166 1.00 96.31 102 GLY A CA 1
ATOM 791 C C . GLY A 1 102 ? -0.907 -5.668 14.391 1.00 96.31 102 GLY A C 1
ATOM 792 O O . GLY A 1 102 ? -1.292 -4.661 14.978 1.00 96.31 102 GLY A O 1
ATOM 793 N N . TRP A 1 103 ? -1.221 -5.900 13.112 1.00 97.56 103 TRP A N 1
ATOM 794 C CA . TRP A 1 103 ? -1.978 -4.966 12.266 1.00 97.56 103 TRP A CA 1
ATOM 795 C C . TRP A 1 103 ? -3.355 -5.517 11.876 1.00 97.56 103 TRP A C 1
ATOM 797 O O . TRP A 1 103 ? -3.587 -6.724 11.859 1.00 97.56 103 TRP A O 1
ATOM 807 N N . PHE A 1 104 ? -4.283 -4.643 11.497 1.00 98.06 104 PHE A N 1
ATOM 808 C CA . PHE A 1 104 ? -5.517 -5.042 10.822 1.00 98.06 104 PHE A CA 1
ATOM 809 C C . PHE A 1 104 ? -5.425 -4.693 9.337 1.00 98.06 104 PHE A C 1
ATOM 811 O O . PHE A 1 104 ? -5.153 -3.545 8.988 1.00 98.06 104 PHE A O 1
ATOM 818 N N . ARG A 1 105 ? -5.676 -5.663 8.453 1.00 97.94 105 ARG A N 1
ATOM 819 C CA . ARG A 1 105 ? -5.701 -5.438 7.005 1.00 97.94 105 ARG A CA 1
ATOM 820 C C . ARG A 1 105 ? -7.119 -5.226 6.501 1.00 97.94 105 ARG A C 1
ATOM 822 O O . ARG A 1 105 ? -7.945 -6.138 6.559 1.00 97.94 105 ARG A O 1
ATOM 829 N N . PHE A 1 106 ? -7.338 -4.073 5.885 1.00 98.19 106 PHE A N 1
ATOM 830 C CA . PHE A 1 106 ? -8.501 -3.777 5.059 1.00 98.19 106 PHE A CA 1
ATOM 831 C C . PHE A 1 106 ? -8.166 -4.082 3.601 1.00 98.19 106 PHE A C 1
ATOM 833 O O . PHE A 1 106 ? -7.283 -3.453 3.024 1.00 98.19 106 PHE A O 1
ATOM 840 N N . ALA A 1 107 ? -8.814 -5.085 3.013 1.00 98.12 107 ALA A N 1
ATOM 841 C CA . ALA A 1 107 ? -8.511 -5.535 1.657 1.00 98.12 107 ALA A CA 1
ATOM 842 C C . ALA A 1 107 ? -9.139 -4.617 0.603 1.00 98.12 107 ALA A C 1
ATOM 844 O O . ALA A 1 107 ? -10.298 -4.224 0.731 1.00 98.12 107 ALA A O 1
ATOM 845 N N . LEU A 1 108 ? -8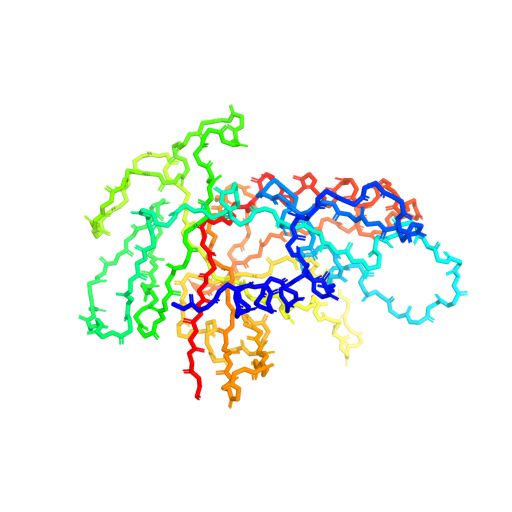.397 -4.323 -0.462 1.00 98.12 108 LEU A N 1
ATOM 846 C CA . LEU A 1 108 ? -8.871 -3.535 -1.599 1.00 98.12 108 LEU A CA 1
ATOM 847 C C . LEU A 1 108 ? -9.595 -4.420 -2.624 1.00 98.12 108 LEU A C 1
ATOM 849 O O . LEU A 1 108 ? -9.280 -5.601 -2.791 1.00 98.12 108 LEU A O 1
ATOM 853 N N . LYS A 1 109 ? -10.565 -3.852 -3.346 1.00 97.50 109 LYS A N 1
ATOM 854 C CA . LYS A 1 109 ? -11.349 -4.552 -4.376 1.00 97.50 109 LYS A CA 1
ATOM 855 C C . LYS A 1 109 ? -10.598 -4.608 -5.712 1.00 97.50 109 LYS A C 1
ATOM 857 O O . LYS A 1 109 ? -10.939 -3.912 -6.663 1.00 97.50 109 LYS A O 1
ATOM 862 N N . VAL A 1 110 ? -9.563 -5.446 -5.755 1.00 96.81 110 VAL A N 1
ATOM 863 C CA . VAL A 1 110 ? -8.567 -5.514 -6.846 1.00 96.81 110 VAL A CA 1
ATOM 864 C C . VAL A 1 110 ? -8.796 -6.616 -7.883 1.00 96.81 110 VAL A C 1
ATOM 866 O O . VAL A 1 110 ? -8.118 -6.628 -8.907 1.00 96.81 110 VAL A O 1
ATOM 869 N N . LEU A 1 111 ? -9.716 -7.550 -7.629 1.00 95.56 111 LEU A N 1
ATOM 870 C CA . LEU A 1 111 ? -9.993 -8.636 -8.572 1.00 95.56 111 LEU A CA 1
ATOM 871 C C . LEU A 1 111 ? -10.538 -8.076 -9.887 1.00 95.56 111 LEU A C 1
ATOM 873 O O . LEU A 1 111 ? -11.433 -7.226 -9.878 1.00 95.56 111 LEU A O 1
ATOM 877 N N . ASP A 1 112 ? -9.973 -8.561 -10.991 1.00 94.75 112 ASP A N 1
ATOM 878 C CA . ASP A 1 112 ? -10.344 -8.205 -12.365 1.00 94.75 112 ASP A CA 1
ATOM 879 C C . ASP A 1 112 ? -10.161 -6.705 -12.668 1.00 94.75 112 ASP A C 1
ATOM 881 O O . ASP A 1 112 ? -10.842 -6.127 -13.515 1.00 94.75 112 ASP A O 1
ATOM 885 N N . LYS A 1 113 ? -9.242 -6.049 -11.940 1.00 91.19 113 LYS A N 1
ATOM 886 C CA . LYS A 1 113 ? -8.899 -4.625 -12.108 1.00 91.19 113 LYS A CA 1
ATOM 887 C C . LYS A 1 113 ? -7.608 -4.379 -12.886 1.00 91.19 113 LYS A C 1
ATOM 889 O O . LYS A 1 113 ? -7.308 -3.227 -13.188 1.00 91.19 113 LYS A O 1
ATOM 894 N N . TYR A 1 114 ? -6.863 -5.428 -13.221 1.00 91.06 114 TYR A N 1
ATOM 895 C CA . TYR A 1 114 ? -5.608 -5.331 -13.964 1.00 91.06 114 TYR A CA 1
ATOM 896 C C . TYR A 1 114 ? -5.699 -6.117 -15.280 1.00 91.06 114 TYR A C 1
ATOM 898 O O . TYR A 1 114 ? -6.339 -7.172 -15.307 1.00 91.06 114 TYR A O 1
ATOM 906 N N . PRO A 1 115 ? -5.099 -5.611 -16.374 1.00 90.81 115 PRO A N 1
ATOM 907 C CA . PRO A 1 115 ? -5.274 -6.172 -17.718 1.00 90.81 115 PRO A CA 1
ATOM 908 C C . PRO A 1 115 ? -4.674 -7.574 -17.886 1.00 90.81 115 PRO A C 1
ATOM 910 O O . PRO A 1 115 ? -5.134 -8.346 -18.718 1.00 90.81 115 PRO A O 1
ATOM 913 N N . ASP A 1 116 ? -3.674 -7.916 -17.078 1.00 91.94 116 ASP A N 1
ATOM 914 C CA . ASP A 1 116 ? -2.999 -9.217 -17.027 1.00 91.94 116 ASP A CA 1
ATOM 915 C C . ASP A 1 116 ? -3.660 -10.202 -16.038 1.00 91.94 116 ASP A C 1
ATOM 917 O O . ASP A 1 116 ? -3.101 -11.248 -15.703 1.00 91.94 116 ASP A O 1
ATOM 921 N N . GLY A 1 117 ? -4.870 -9.887 -15.566 1.00 94.44 117 GLY A N 1
ATOM 922 C CA . GLY A 1 117 ? -5.656 -10.743 -14.684 1.00 94.44 117 GLY A CA 1
ATOM 923 C C . GLY A 1 117 ? -5.196 -10.708 -13.223 1.00 94.44 117 GLY A C 1
ATOM 924 O O . GLY A 1 117 ? -4.726 -9.693 -12.712 1.00 94.44 117 GLY A O 1
ATOM 925 N N . ASN A 1 118 ? -5.385 -11.825 -12.512 1.00 96.00 118 ASN A N 1
ATOM 926 C CA . ASN A 1 118 ? -5.223 -11.903 -11.051 1.00 96.00 118 ASN A CA 1
ATOM 927 C C . ASN A 1 118 ? -3.997 -12.718 -10.593 1.00 96.00 118 ASN A C 1
ATOM 929 O O . ASN A 1 118 ? -3.809 -12.901 -9.389 1.00 96.00 118 ASN A O 1
ATOM 933 N N . GLY A 1 119 ? -3.166 -13.214 -11.522 1.00 95.88 119 GLY A N 1
ATOM 934 C CA . GLY A 1 119 ? -2.024 -14.089 -11.206 1.00 95.88 119 GLY A CA 1
ATOM 935 C C . GLY A 1 119 ? -1.057 -13.477 -10.185 1.00 95.88 119 GLY A C 1
ATOM 936 O O . GLY A 1 119 ? -0.663 -14.140 -9.228 1.00 95.88 119 GLY A O 1
ATOM 937 N N . TRP A 1 120 ? -0.806 -12.171 -10.308 1.00 96.31 120 TRP A N 1
ATOM 938 C CA . TRP A 1 120 ? 0.035 -11.372 -9.411 1.00 96.31 120 TRP A CA 1
ATOM 939 C C . TRP A 1 120 ? -0.383 -11.432 -7.927 1.00 96.31 120 TRP A C 1
ATOM 941 O O . TRP A 1 120 ? 0.463 -11.290 -7.039 1.00 96.31 120 TRP A O 1
ATOM 951 N N . LEU A 1 121 ? -1.675 -11.636 -7.635 1.00 96.06 121 LEU A N 1
ATOM 952 C CA . LEU A 1 121 ? -2.216 -11.664 -6.272 1.00 96.06 121 LEU A CA 1
ATOM 953 C C . LEU A 1 121 ? -2.136 -13.060 -5.640 1.00 96.06 121 LEU A C 1
ATOM 955 O O . LEU A 1 121 ? -1.998 -13.168 -4.418 1.00 96.06 121 LEU A O 1
ATOM 959 N N . GLY A 1 122 ? -2.223 -14.107 -6.463 1.00 93.00 122 GLY A N 1
ATOM 960 C CA . GLY A 1 122 ? -2.322 -15.501 -6.039 1.00 93.00 122 GLY A CA 1
ATOM 961 C C . GLY A 1 122 ? -3.660 -15.880 -5.385 1.00 93.00 122 GLY A C 1
ATOM 962 O O . GLY A 1 122 ? -4.543 -15.039 -5.199 1.00 93.00 122 GLY A O 1
ATOM 963 N N . PRO A 1 123 ? -3.843 -17.165 -5.028 1.00 92.19 123 PRO A N 1
ATOM 964 C CA . PRO A 1 123 ? -5.096 -17.664 -4.480 1.00 92.19 123 PRO A CA 1
ATOM 965 C C . PRO A 1 123 ? -5.340 -17.162 -3.054 1.00 92.19 123 PRO A C 1
ATOM 967 O O . PRO A 1 123 ? -4.402 -16.953 -2.272 1.00 92.19 123 PRO A O 1
ATOM 970 N N . ALA A 1 124 ? -6.623 -17.012 -2.720 1.00 88.88 124 ALA A N 1
ATOM 971 C CA . ALA A 1 124 ? -7.085 -16.646 -1.388 1.00 88.88 124 ALA A CA 1
ATOM 972 C C . ALA A 1 124 ? -6.773 -17.738 -0.348 1.00 88.88 124 ALA A C 1
ATOM 974 O O . ALA A 1 124 ? -6.620 -18.911 -0.679 1.00 88.88 124 ALA A O 1
ATOM 975 N N . GLY A 1 125 ? -6.726 -17.338 0.925 1.00 87.75 125 GLY A N 1
ATOM 976 C CA . GLY A 1 125 ? -6.472 -18.233 2.054 1.00 87.75 125 GLY A CA 1
ATOM 977 C C . GLY A 1 125 ? -5.052 -18.142 2.614 1.00 87.75 125 GLY A C 1
ATOM 978 O O . GLY A 1 125 ? -4.176 -17.456 2.078 1.00 87.75 125 GLY A O 1
ATOM 979 N N . TRP A 1 126 ? -4.847 -18.806 3.752 1.00 89.19 126 TRP A N 1
ATOM 980 C CA . TRP A 1 126 ? -3.543 -18.883 4.404 1.00 89.19 126 TRP A CA 1
ATOM 981 C C . TRP A 1 126 ? -2.612 -19.825 3.637 1.00 89.19 126 TRP A C 1
ATOM 983 O O . TRP A 1 126 ? -3.005 -20.932 3.277 1.00 89.19 126 TRP A O 1
ATOM 993 N N . ARG A 1 127 ? -1.374 -19.372 3.406 1.00 91.75 127 ARG A N 1
ATOM 994 C CA . ARG A 1 127 ? -0.284 -20.142 2.789 1.00 91.75 127 ARG A CA 1
ATOM 995 C C . ARG A 1 127 ? 1.062 -19.615 3.266 1.00 91.75 127 ARG A C 1
ATOM 997 O O . ARG A 1 127 ? 1.254 -18.394 3.282 1.00 91.75 127 ARG A O 1
ATOM 1004 N N . SER A 1 128 ? 1.996 -20.513 3.545 1.00 92.19 128 SER A N 1
ATOM 1005 C CA . SER A 1 128 ? 3.407 -20.176 3.756 1.00 92.19 128 SER A CA 1
ATOM 1006 C C . SER A 1 128 ? 4.157 -20.000 2.431 1.00 92.19 128 SER A C 1
ATOM 1008 O O . SER A 1 128 ? 4.965 -19.091 2.316 1.00 92.19 128 SER A O 1
ATOM 1010 N N . GLY A 1 129 ? 3.841 -20.784 1.395 1.00 94.62 129 GLY A N 1
ATOM 1011 C CA . GLY A 1 129 ? 4.550 -20.755 0.109 1.00 94.62 129 GLY A CA 1
ATOM 1012 C C . GLY A 1 129 ? 3.928 -19.885 -0.992 1.00 94.62 129 GLY A C 1
ATOM 1013 O O . GLY A 1 129 ? 2.719 -19.610 -1.006 1.00 94.62 129 GLY A O 1
ATOM 1014 N N . SER A 1 130 ? 4.780 -19.513 -1.948 1.00 96.12 130 SER A N 1
ATOM 1015 C CA . SER A 1 130 ? 4.408 -18.849 -3.203 1.00 96.12 130 SER A CA 1
ATOM 1016 C C . SER A 1 130 ? 3.660 -19.785 -4.157 1.00 96.12 130 SER A C 1
ATOM 1018 O O . SER A 1 130 ? 3.788 -21.006 -4.073 1.00 96.12 130 SER A O 1
ATOM 1020 N N . VAL A 1 131 ? 2.929 -19.208 -5.112 1.00 95.00 131 VAL A N 1
ATOM 1021 C CA . VAL A 1 131 ? 2.496 -19.920 -6.328 1.00 95.00 131 VAL A CA 1
ATOM 1022 C C . VAL A 1 131 ? 3.026 -19.217 -7.576 1.00 95.00 131 VAL A C 1
ATOM 1024 O O . VAL A 1 131 ? 3.361 -18.033 -7.531 1.00 95.00 131 VAL A O 1
ATOM 1027 N N . ALA A 1 132 ? 3.112 -19.948 -8.688 1.00 95.06 132 ALA A N 1
ATOM 1028 C CA . ALA A 1 132 ? 3.599 -19.407 -9.953 1.00 95.06 132 ALA A CA 1
ATOM 1029 C C . ALA A 1 132 ? 2.787 -18.174 -10.395 1.00 95.06 132 ALA A C 1
ATOM 1031 O O . ALA A 1 132 ? 1.560 -18.160 -10.293 1.00 95.06 132 ALA A O 1
ATOM 1032 N N . GLY A 1 133 ? 3.487 -17.146 -10.883 1.00 94.00 133 GLY A N 1
ATOM 1033 C CA . GLY A 1 133 ? 2.892 -15.891 -11.355 1.00 94.00 133 GLY A CA 1
ATOM 1034 C C . GLY A 1 133 ? 2.583 -14.855 -10.267 1.00 94.00 133 GLY A C 1
ATOM 1035 O O . GLY A 1 133 ? 2.236 -13.725 -10.605 1.00 94.00 133 GLY A O 1
ATOM 1036 N N . GLU A 1 134 ? 2.729 -15.188 -8.979 1.00 96.75 134 GLU A N 1
ATOM 1037 C CA . GLU A 1 134 ? 2.587 -14.196 -7.910 1.00 96.75 134 GLU A CA 1
ATOM 1038 C C . GLU A 1 134 ? 3.676 -13.130 -7.976 1.00 96.75 134 GLU A C 1
ATOM 1040 O O . GLU A 1 134 ? 4.840 -13.405 -8.256 1.00 96.75 134 GLU A O 1
ATOM 1045 N N . TRP A 1 135 ? 3.306 -11.912 -7.602 1.00 97.69 135 TRP A N 1
ATOM 1046 C CA . TRP A 1 135 ? 4.266 -10.855 -7.323 1.00 97.69 135 TRP A CA 1
ATOM 1047 C C . TRP A 1 135 ? 4.647 -10.866 -5.835 1.00 97.69 135 TRP A C 1
ATOM 1049 O O . TRP A 1 135 ? 3.798 -11.178 -4.986 1.00 97.69 135 TRP A O 1
ATOM 1059 N N . PRO A 1 136 ? 5.890 -10.513 -5.476 1.00 97.50 136 PRO A N 1
ATOM 1060 C CA . PRO A 1 136 ? 6.295 -10.332 -4.086 1.00 97.50 136 PRO A CA 1
ATOM 1061 C C . PRO A 1 136 ? 5.453 -9.314 -3.323 1.00 97.50 136 PRO A C 1
ATOM 1063 O O . PRO A 1 136 ? 4.867 -8.406 -3.912 1.00 97.50 136 PRO A O 1
ATOM 1066 N N . VAL A 1 137 ? 5.375 -9.477 -2.001 1.00 97.38 137 VAL A N 1
ATOM 1067 C CA . VAL A 1 137 ? 4.667 -8.546 -1.109 1.00 97.38 137 VAL A CA 1
ATOM 1068 C C . VAL A 1 137 ? 5.634 -7.487 -0.603 1.00 97.38 137 VAL A C 1
ATOM 1070 O O . VAL A 1 137 ? 6.734 -7.817 -0.173 1.00 97.38 137 VAL A O 1
ATOM 1073 N N . SER A 1 138 ? 5.200 -6.229 -0.594 1.00 96.06 138 SER A N 1
ATOM 1074 C CA . SER A 1 138 ? 5.931 -5.143 0.054 1.00 96.06 138 SER A CA 1
ATOM 1075 C C . SER A 1 138 ? 5.009 -4.169 0.787 1.00 96.06 138 SER A C 1
ATOM 1077 O O . SER A 1 138 ? 3.799 -4.116 0.560 1.00 96.06 138 SER A O 1
ATOM 1079 N N . TYR A 1 139 ? 5.596 -3.393 1.688 1.00 95.94 139 TYR A N 1
ATOM 1080 C CA . TYR A 1 139 ? 4.954 -2.414 2.549 1.00 95.94 139 TYR A CA 1
ATOM 1081 C C . TYR A 1 139 ? 5.504 -1.026 2.245 1.00 95.94 139 TYR A C 1
ATOM 1083 O O . TYR A 1 139 ? 6.718 -0.853 2.105 1.00 95.94 139 TYR A O 1
ATOM 1091 N N . HIS A 1 140 ? 4.609 -0.046 2.136 1.00 85.81 140 HIS A N 1
ATOM 1092 C CA . HIS A 1 140 ? 4.974 1.358 1.983 1.00 85.81 140 HIS A CA 1
ATOM 1093 C C . HIS A 1 140 ? 3.838 2.266 2.456 1.00 85.81 140 HIS A C 1
ATOM 1095 O O . HIS A 1 140 ? 2.715 2.175 1.966 1.00 85.81 140 HIS A O 1
ATOM 1101 N N . GLY A 1 141 ? 4.116 3.159 3.396 1.00 62.16 141 GLY A N 1
ATOM 1102 C CA . GLY A 1 141 ? 3.159 4.131 3.915 1.00 62.16 141 GLY A CA 1
ATOM 1103 C C . GLY A 1 141 ? 3.453 5.567 3.529 1.00 62.16 141 GLY A C 1
ATOM 1104 O O . GLY A 1 141 ? 2.740 6.440 4.004 1.00 62.16 141 GLY A O 1
ATOM 1105 N N . THR A 1 142 ? 4.345 5.788 2.555 1.00 60.97 142 THR A N 1
ATOM 1106 C CA . THR A 1 142 ? 4.409 7.021 1.754 1.00 60.97 142 THR A CA 1
ATOM 1107 C C . THR A 1 142 ? 5.272 8.168 2.323 1.00 60.97 142 THR A C 1
ATOM 1109 O O . THR A 1 142 ? 4.917 9.332 2.182 1.00 60.97 142 THR A O 1
ATOM 1112 N N . GLY A 1 143 ? 6.422 7.869 2.945 1.00 50.06 143 GLY A N 1
ATOM 1113 C CA . GLY A 1 143 ? 7.300 8.875 3.573 1.00 50.06 143 GLY A CA 1
ATOM 1114 C C . GLY A 1 143 ? 8.745 8.980 3.052 1.00 50.06 143 GLY A C 1
ATOM 1115 O O . GLY A 1 143 ? 9.418 9.943 3.407 1.00 50.06 143 GLY A O 1
ATOM 1116 N N . ARG A 1 144 ? 9.245 8.075 2.193 1.00 53.38 144 ARG A N 1
ATOM 1117 C CA . ARG A 1 144 ? 10.600 8.217 1.625 1.00 53.38 144 ARG A CA 1
ATOM 1118 C C . ARG A 1 144 ? 10.567 9.060 0.360 1.00 53.38 144 ARG A C 1
ATOM 1120 O O . ARG A 1 144 ? 10.369 8.542 -0.739 1.00 53.38 144 ARG A O 1
ATOM 1127 N N . GLN A 1 145 ? 10.782 10.363 0.510 1.00 53.06 145 GLN A N 1
ATOM 1128 C CA . GLN A 1 145 ? 11.270 11.177 -0.601 1.00 53.06 145 GLN A CA 1
ATOM 1129 C C . GLN A 1 145 ? 12.686 10.693 -0.933 1.00 53.06 145 GLN A C 1
ATOM 1131 O O . GLN A 1 145 ? 13.469 10.411 -0.027 1.00 53.06 145 GLN A O 1
ATOM 1136 N N . GLY A 1 146 ? 13.026 10.541 -2.215 1.00 47.91 146 GLY A N 1
ATOM 1137 C CA . GLY A 1 146 ? 14.399 10.217 -2.608 1.00 47.91 146 GLY A CA 1
ATOM 1138 C C . GLY A 1 146 ? 15.339 11.307 -2.092 1.00 47.91 146 GLY A C 1
ATOM 1139 O O . GLY A 1 146 ? 15.409 12.375 -2.694 1.00 47.91 146 GLY A O 1
ATOM 1140 N N . GLN A 1 147 ? 15.999 11.075 -0.952 1.00 41.28 147 GLN A N 1
ATOM 1141 C CA . GLN A 1 147 ? 16.808 12.094 -0.287 1.00 41.28 147 GLN A CA 1
ATOM 1142 C C . GLN A 1 147 ? 17.895 12.619 -1.235 1.00 41.28 147 GLN A C 1
ATOM 1144 O O . GLN A 1 147 ? 18.550 11.862 -1.956 1.00 41.28 147 GLN A O 1
ATOM 1149 N N . THR A 1 148 ? 18.056 13.939 -1.239 1.00 39.06 148 THR A N 1
ATOM 1150 C CA . THR A 1 148 ? 19.202 14.657 -1.797 1.00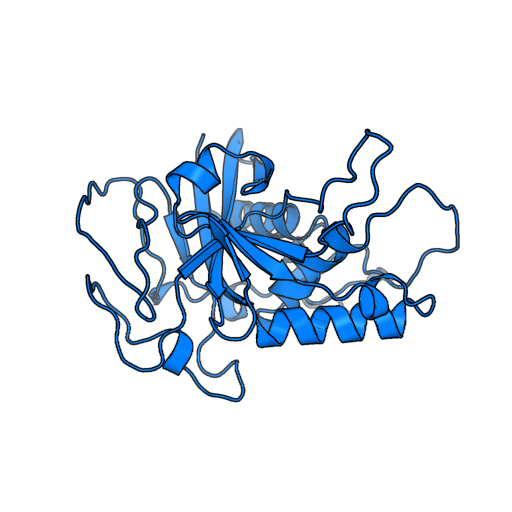 39.06 148 THR A CA 1
ATOM 1151 C C . THR A 1 148 ? 20.430 14.396 -0.917 1.00 39.06 148 THR A C 1
ATOM 1153 O O . THR A 1 148 ? 20.334 14.531 0.303 1.00 39.06 148 THR A O 1
ATOM 1156 N N . PRO A 1 149 ? 21.614 14.068 -1.464 1.00 34.56 149 PRO A N 1
ATOM 1157 C CA . PRO A 1 149 ? 22.833 14.107 -0.667 1.00 34.56 149 PRO A CA 1
ATOM 1158 C C . PRO A 1 149 ? 23.206 15.568 -0.379 1.00 34.56 149 PRO A C 1
ATOM 1160 O O . PRO A 1 149 ? 23.521 16.328 -1.295 1.00 34.56 149 PRO A O 1
ATOM 1163 N N . ILE A 1 150 ? 23.237 15.957 0.898 1.00 40.22 150 ILE A N 1
ATOM 1164 C CA . ILE A 1 150 ? 23.810 17.229 1.377 1.00 40.22 150 ILE A CA 1
ATOM 1165 C C . ILE A 1 150 ? 25.343 17.105 1.462 1.00 40.22 150 ILE A C 1
ATOM 1167 O O . ILE A 1 150 ? 25.941 17.433 2.473 1.00 40.22 150 ILE A O 1
ATOM 1171 N N . THR A 1 151 ? 26.025 16.581 0.445 1.00 37.12 151 THR A N 1
ATOM 1172 C CA . THR A 1 151 ? 27.499 16.522 0.447 1.00 37.12 151 THR A CA 1
ATOM 1173 C C . THR A 1 151 ? 28.018 16.396 -0.979 1.00 37.12 151 THR A C 1
ATOM 1175 O O . THR A 1 151 ? 28.139 15.281 -1.457 1.00 37.12 151 THR A O 1
ATOM 1178 N N . GLY A 1 152 ? 28.283 17.532 -1.639 1.00 36.56 152 GLY A N 1
ATOM 1179 C CA . GLY A 1 152 ? 29.235 17.832 -2.739 1.00 36.56 152 GLY A CA 1
ATOM 1180 C C . GLY A 1 152 ? 29.822 16.777 -3.707 1.00 36.56 152 GLY A C 1
ATOM 1181 O O . GLY A 1 152 ? 30.724 17.129 -4.462 1.00 36.56 152 GLY A O 1
ATOM 1182 N N . GLN A 1 153 ? 29.370 15.528 -3.738 1.00 34.47 153 GLN A N 1
ATOM 1183 C CA . GLN A 1 153 ? 29.871 14.430 -4.556 1.00 34.47 153 GLN A CA 1
ATOM 1184 C C . GLN A 1 153 ? 28.700 13.848 -5.351 1.00 34.47 153 GLN A C 1
ATOM 1186 O O . GLN A 1 153 ? 27.670 13.451 -4.810 1.00 34.47 153 GLN A O 1
ATOM 1191 N N . ARG A 1 154 ? 28.852 13.900 -6.676 1.00 38.12 154 ARG A N 1
ATOM 1192 C CA . ARG A 1 154 ? 27.832 13.583 -7.677 1.00 38.12 154 ARG A CA 1
ATOM 1193 C C . ARG A 1 154 ? 27.740 12.073 -7.904 1.00 38.12 154 ARG A C 1
ATOM 1195 O O . ARG A 1 154 ? 28.188 11.590 -8.937 1.00 38.12 154 ARG A O 1
ATOM 1202 N N . GLU A 1 155 ? 27.123 11.350 -6.981 1.00 42.59 155 GLU A N 1
ATOM 1203 C CA . GLU A 1 155 ? 26.424 10.120 -7.365 1.00 42.59 155 GLU A CA 1
ATOM 1204 C C . GLU A 1 155 ? 25.027 10.513 -7.880 1.00 42.59 155 GLU A C 1
ATOM 1206 O O . GLU A 1 155 ? 24.382 11.381 -7.277 1.00 42.59 155 GLU A O 1
ATOM 1211 N N . PRO A 1 156 ? 24.546 9.970 -9.013 1.00 46.12 156 PRO A N 1
ATOM 1212 C CA . PRO A 1 156 ? 23.224 10.305 -9.523 1.00 46.12 156 PRO A CA 1
ATOM 1213 C C . PRO A 1 156 ? 22.157 9.871 -8.513 1.00 46.12 156 PRO A C 1
ATOM 1215 O O . PRO A 1 156 ? 21.946 8.684 -8.279 1.00 46.12 156 PRO A O 1
ATOM 1218 N N . GLN A 1 157 ? 21.488 10.862 -7.921 1.00 55.50 157 GLN A N 1
ATOM 1219 C CA . GLN A 1 157 ? 20.382 10.695 -6.983 1.00 55.50 157 GLN A CA 1
ATOM 1220 C C . GLN A 1 157 ? 19.347 9.705 -7.541 1.00 55.50 157 GLN A C 1
ATOM 1222 O O . GLN A 1 157 ? 18.841 9.870 -8.655 1.00 55.50 157 GLN A O 1
ATOM 1227 N N . GLU A 1 158 ? 19.043 8.652 -6.782 1.00 63.31 158 GLU A N 1
ATOM 1228 C CA . GLU A 1 158 ? 18.041 7.670 -7.183 1.00 63.31 158 GLU A CA 1
ATOM 1229 C C . GLU A 1 158 ? 16.657 8.104 -6.706 1.00 63.31 158 GLU A C 1
ATOM 1231 O O . GLU A 1 158 ? 16.321 8.039 -5.524 1.00 63.31 158 GLU A O 1
ATOM 1236 N N . PHE A 1 159 ? 15.844 8.549 -7.659 1.00 73.25 159 PHE A N 1
ATOM 1237 C CA . PHE A 1 159 ? 14.455 8.914 -7.426 1.00 73.25 159 PHE A CA 1
ATOM 1238 C C . PHE A 1 159 ? 13.565 7.685 -7.557 1.00 73.25 159 PHE A C 1
ATOM 1240 O O . PHE A 1 159 ? 13.739 6.876 -8.472 1.00 73.25 159 PHE A O 1
ATOM 1247 N N . GLY A 1 160 ? 12.582 7.549 -6.672 1.00 80.56 160 GLY A N 1
ATOM 1248 C CA . GLY A 1 160 ? 11.603 6.485 -6.802 1.00 80.56 160 GLY A CA 1
ATOM 1249 C C . GLY A 1 160 ? 10.820 6.188 -5.539 1.00 80.56 160 GLY A C 1
ATOM 1250 O O . GLY A 1 160 ? 10.799 6.972 -4.595 1.00 80.56 160 GLY A O 1
ATOM 1251 N N . ILE A 1 161 ? 10.151 5.040 -5.567 1.00 86.06 161 ILE A N 1
ATOM 1252 C CA . ILE A 1 161 ? 9.261 4.573 -4.507 1.00 86.06 161 ILE A CA 1
ATOM 1253 C C . ILE A 1 161 ? 9.960 3.438 -3.778 1.00 86.06 161 ILE A C 1
ATOM 1255 O O . ILE A 1 161 ? 10.190 2.370 -4.353 1.00 86.06 161 ILE A O 1
ATOM 1259 N N . PHE A 1 162 ? 10.277 3.664 -2.510 1.00 88.12 162 PHE A N 1
ATOM 1260 C CA . PHE A 1 162 ? 10.849 2.635 -1.657 1.00 88.12 162 PHE A CA 1
ATOM 1261 C C . PHE A 1 162 ? 9.752 1.764 -1.047 1.00 88.12 162 PHE A C 1
ATOM 1263 O O . PHE A 1 162 ? 8.663 2.232 -0.737 1.00 88.12 162 PHE A O 1
ATOM 1270 N N . SER A 1 163 ? 10.022 0.477 -0.872 1.00 92.75 163 SER A N 1
ATOM 1271 C CA . SER A 1 163 ? 9.143 -0.430 -0.134 1.00 92.75 163 SER A CA 1
ATOM 1272 C C . SER A 1 163 ? 9.953 -1.562 0.484 1.00 92.75 163 SER A C 1
ATOM 1274 O O . SER A 1 163 ? 11.099 -1.794 0.102 1.00 92.75 163 SER A O 1
ATOM 1276 N N . THR A 1 164 ? 9.372 -2.268 1.448 1.00 95.56 164 THR A N 1
ATOM 1277 C CA . THR A 1 164 ? 10.058 -3.353 2.162 1.00 95.56 164 THR A CA 1
ATOM 1278 C C . THR A 1 164 ? 9.172 -4.590 2.301 1.00 95.56 164 THR A C 1
ATOM 1280 O O . THR A 1 164 ? 7.974 -4.434 2.526 1.00 95.56 164 THR A O 1
ATOM 1283 N N . PRO A 1 165 ? 9.705 -5.819 2.204 1.00 96.50 165 PRO A N 1
ATOM 1284 C CA . PRO A 1 165 ? 8.978 -7.028 2.597 1.00 96.50 165 PRO A CA 1
ATOM 1285 C C . PRO A 1 165 ? 8.932 -7.240 4.127 1.00 96.50 165 PRO A C 1
ATOM 1287 O O . PRO A 1 165 ? 8.247 -8.151 4.602 1.00 96.50 165 PRO A O 1
ATOM 1290 N N . ASP A 1 166 ? 9.637 -6.416 4.912 1.00 95.44 166 ASP A N 1
ATOM 1291 C CA . ASP A 1 166 ? 9.706 -6.486 6.373 1.00 95.44 166 ASP A CA 1
ATOM 1292 C C . ASP A 1 166 ? 8.766 -5.452 7.017 1.00 95.44 166 ASP A C 1
ATOM 1294 O O . ASP A 1 166 ? 9.046 -4.254 7.075 1.00 95.44 166 ASP A O 1
ATOM 1298 N N . ILE A 1 167 ? 7.641 -5.922 7.560 1.00 95.50 167 ILE A N 1
ATOM 1299 C CA . ILE A 1 167 ? 6.687 -5.051 8.261 1.00 95.50 167 ILE A CA 1
ATOM 1300 C C . ILE A 1 167 ? 7.287 -4.385 9.509 1.00 95.50 167 ILE A C 1
ATOM 1302 O O . ILE A 1 167 ? 6.878 -3.284 9.865 1.00 95.50 167 ILE A O 1
ATOM 1306 N N . LYS A 1 168 ? 8.255 -5.019 10.184 1.00 93.62 168 LYS A N 1
ATOM 1307 C CA . LYS A 1 168 ? 8.905 -4.454 11.374 1.00 93.62 168 LYS A CA 1
ATOM 1308 C C . LYS A 1 168 ? 9.807 -3.293 10.981 1.00 93.62 168 LYS A C 1
ATOM 1310 O O . LYS A 1 168 ? 9.887 -2.322 11.728 1.00 93.62 168 LYS A O 1
ATOM 1315 N N . LEU A 1 169 ? 10.461 -3.383 9.821 1.00 92.88 169 LEU A N 1
ATOM 1316 C CA . LEU A 1 169 ? 11.175 -2.250 9.240 1.00 92.88 169 LEU A CA 1
ATOM 1317 C C . LEU A 1 169 ? 10.191 -1.140 8.863 1.00 92.88 169 LEU A C 1
ATOM 1319 O O . LEU A 1 169 ? 10.395 -0.004 9.276 1.00 92.88 169 LEU A O 1
ATOM 1323 N N . ALA A 1 170 ? 9.090 -1.475 8.179 1.00 93.38 170 ALA A N 1
ATOM 1324 C CA . ALA A 1 170 ? 8.076 -0.491 7.795 1.00 93.38 170 ALA A CA 1
ATOM 1325 C C . ALA A 1 170 ? 7.456 0.243 8.999 1.00 93.38 170 ALA A C 1
ATOM 1327 O O . ALA A 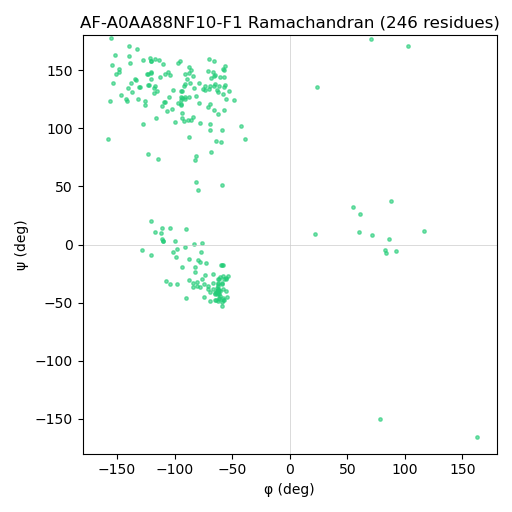1 170 ? 7.132 1.423 8.918 1.00 93.38 170 ALA A O 1
ATOM 1328 N N . GLU A 1 171 ? 7.306 -0.452 10.127 1.00 92.31 171 GLU A N 1
ATOM 1329 C CA . GLU A 1 171 ? 6.786 0.115 11.368 1.00 92.31 171 GLU A CA 1
ATOM 1330 C C . GLU A 1 171 ? 7.788 1.032 12.089 1.00 92.31 171 GLU A C 1
ATOM 1332 O O . GLU A 1 171 ? 7.379 1.985 12.748 1.00 92.31 171 GLU A O 1
ATOM 1337 N N . LYS A 1 172 ? 9.090 0.736 12.012 1.00 90.75 172 LYS A N 1
ATOM 1338 C CA . LYS A 1 172 ? 10.138 1.516 12.691 1.00 90.75 172 LYS A CA 1
ATOM 1339 C C . LYS A 1 172 ? 10.578 2.730 11.887 1.00 90.75 172 LYS A C 1
ATOM 1341 O O . LYS A 1 172 ? 10.905 3.758 12.471 1.00 90.75 172 LYS A O 1
ATOM 1346 N N . ASP A 1 173 ? 10.622 2.589 10.571 1.00 87.88 173 ASP A N 1
ATOM 1347 C CA . ASP A 1 173 ? 11.041 3.644 9.665 1.00 87.88 173 ASP A CA 1
ATOM 1348 C C . ASP A 1 173 ? 9.853 4.567 9.368 1.00 87.88 173 ASP A C 1
ATOM 1350 O O . ASP A 1 173 ? 8.896 4.170 8.698 1.00 87.88 173 ASP A O 1
ATOM 1354 N N . ALA A 1 174 ? 9.907 5.796 9.888 1.00 82.38 174 ALA A N 1
ATOM 1355 C CA . ALA A 1 174 ? 8.887 6.824 9.676 1.00 82.38 174 ALA A CA 1
ATOM 1356 C C . ALA A 1 174 ? 8.702 7.188 8.193 1.00 82.38 174 ALA A C 1
ATOM 1358 O O . ALA A 1 174 ? 7.665 7.727 7.818 1.00 82.38 174 ALA A O 1
ATOM 1359 N N . GLU A 1 175 ? 9.662 6.852 7.328 1.00 79.44 175 GLU A N 1
ATOM 1360 C CA . GLU A 1 175 ? 9.535 7.029 5.884 1.00 79.44 175 GLU A CA 1
ATOM 1361 C C . GLU A 1 175 ? 8.694 5.916 5.214 1.00 79.44 175 GLU A C 1
ATOM 1363 O O . GLU A 1 175 ? 8.268 6.036 4.062 1.00 79.44 175 GLU A O 1
ATOM 1368 N N . LEU A 1 176 ? 8.415 4.815 5.918 1.00 85.06 176 LEU A N 1
ATOM 1369 C CA . LEU A 1 176 ? 7.685 3.653 5.399 1.00 85.06 176 LEU A CA 1
ATOM 1370 C C . LEU A 1 176 ? 6.287 3.482 6.003 1.00 85.06 176 LEU A C 1
ATOM 1372 O O . LEU A 1 176 ? 5.577 2.550 5.617 1.00 85.06 176 LEU A O 1
ATOM 1376 N N . HIS A 1 177 ? 5.852 4.397 6.865 1.00 91.38 177 HIS A N 1
ATOM 1377 C CA . HIS A 1 177 ? 4.487 4.477 7.377 1.00 91.38 177 HIS A CA 1
ATOM 1378 C C . HIS A 1 177 ? 4.013 5.931 7.471 1.00 91.38 177 HIS A C 1
ATOM 1380 O O . HIS A 1 177 ? 4.783 6.866 7.291 1.00 91.38 177 HIS A O 1
ATOM 1386 N N . LYS A 1 178 ? 2.725 6.120 7.750 1.00 92.38 178 LYS A N 1
ATOM 1387 C CA . LYS A 1 178 ? 2.166 7.414 8.146 1.00 92.38 178 LYS A CA 1
ATOM 1388 C C . LYS A 1 178 ? 1.376 7.275 9.436 1.00 92.38 178 LYS A C 1
ATOM 1390 O O . LYS A 1 178 ? 0.921 6.180 9.764 1.00 92.38 178 LYS A O 1
ATOM 1395 N N . GLU A 1 179 ? 1.189 8.387 10.134 1.00 94.94 179 GLU A N 1
ATOM 1396 C CA . GLU A 1 179 ? 0.411 8.467 11.368 1.00 94.94 179 GLU A CA 1
ATOM 1397 C C . GLU A 1 179 ? -0.695 9.518 11.247 1.00 94.94 179 GLU A C 1
ATOM 1399 O O . GLU A 1 179 ? -0.532 10.538 10.574 1.00 94.94 179 GLU A O 1
ATOM 1404 N N . PHE A 1 180 ? -1.834 9.274 11.895 1.00 95.44 180 PHE A N 1
ATOM 1405 C CA . PHE A 1 180 ? -2.902 10.261 12.030 1.00 95.44 180 PHE A CA 1
ATOM 1406 C C . PHE A 1 180 ? -3.661 10.088 13.346 1.00 95.44 180 PHE A C 1
ATOM 1408 O O . PHE A 1 180 ? -3.840 8.974 13.841 1.00 95.44 180 PHE A O 1
ATOM 1415 N N . SER A 1 181 ? -4.152 11.200 13.885 1.00 97.38 181 SER A N 1
ATOM 1416 C CA . SER A 1 181 ? -5.130 11.205 14.973 1.00 97.38 181 SER A CA 1
ATOM 1417 C C . SER A 1 181 ? -6.539 11.225 14.394 1.00 97.38 181 SER A C 1
ATOM 1419 O O . SER A 1 181 ? -6.881 12.082 13.580 1.00 97.38 181 SER A O 1
ATOM 1421 N N . SER A 1 182 ? -7.353 10.262 14.808 1.00 97.00 182 SER A N 1
ATOM 1422 C CA . SER A 1 182 ? -8.742 10.129 14.389 1.00 97.00 182 SER A CA 1
ATOM 1423 C C . SER A 1 182 ? -9.666 10.943 15.287 1.00 97.00 182 SER A C 1
ATOM 1425 O O . SER A 1 182 ? -9.422 11.115 16.485 1.00 97.00 182 SER A O 1
ATOM 1427 N N . LYS A 1 183 ? -10.804 11.367 14.734 1.00 94.00 183 LYS A N 1
ATOM 1428 C CA . LYS A 1 183 ? -11.897 11.996 15.496 1.00 94.00 183 LYS A CA 1
ATOM 1429 C C . LYS A 1 183 ? -12.450 11.131 16.628 1.00 94.00 183 LYS A C 1
ATOM 1431 O O . LYS A 1 183 ? -13.112 11.656 17.517 1.00 94.00 183 LYS A O 1
ATOM 1436 N N . ASN A 1 184 ? -12.188 9.825 16.613 1.00 94.88 184 ASN A N 1
ATOM 1437 C CA . ASN A 1 184 ? -12.568 8.927 17.701 1.00 94.88 184 ASN A CA 1
ATOM 1438 C C . ASN A 1 184 ? -11.657 9.033 18.947 1.00 94.88 184 ASN A C 1
ATOM 1440 O O . ASN A 1 184 ? -11.862 8.287 19.903 1.00 94.88 184 ASN A O 1
ATOM 1444 N N . GLY A 1 185 ? -10.658 9.925 18.936 1.00 96.00 185 GLY A N 1
ATOM 1445 C CA . GLY A 1 185 ? -9.735 10.160 20.048 1.00 96.00 185 GLY A CA 1
ATOM 1446 C C . GLY A 1 185 ? -8.515 9.236 20.078 1.00 96.00 185 GLY A C 1
ATOM 1447 O O . GLY A 1 185 ? -7.741 9.303 21.028 1.00 96.00 185 GLY A O 1
ATOM 1448 N N . LYS A 1 186 ? -8.331 8.379 19.067 1.00 96.94 186 LYS A N 1
ATOM 1449 C CA . LYS A 1 186 ? -7.209 7.435 18.965 1.00 96.94 186 LYS A CA 1
ATOM 1450 C C . LYS A 1 186 ? -6.241 7.838 17.859 1.00 96.94 186 LYS A C 1
ATOM 1452 O O . LYS A 1 186 ? -6.632 8.474 16.879 1.00 96.94 186 LYS A O 1
ATOM 1457 N N . SER A 1 187 ? -4.992 7.409 17.991 1.00 97.44 187 SER A N 1
ATOM 1458 C CA . SER A 1 187 ? -3.971 7.563 16.955 1.00 97.44 187 SER A CA 1
ATOM 1459 C C . SER A 1 187 ? -3.733 6.246 16.231 1.00 97.44 187 SER A C 1
ATOM 1461 O O . SER A 1 187 ? -3.818 5.165 16.817 1.00 97.44 187 SER A O 1
ATOM 1463 N N . TYR A 1 188 ? -3.440 6.343 14.940 1.00 97.19 188 TYR A N 1
ATOM 1464 C CA . TYR A 1 188 ? -3.243 5.192 14.075 1.00 97.19 188 TYR A CA 1
ATOM 1465 C C . TYR A 1 188 ? -1.992 5.350 13.227 1.00 97.19 188 TYR A C 1
ATOM 1467 O O . TYR A 1 188 ? -1.744 6.424 12.682 1.00 97.19 188 TYR A O 1
ATOM 1475 N N . ARG A 1 189 ? -1.275 4.243 13.029 1.00 96.62 189 ARG A N 1
ATOM 1476 C CA . ARG A 1 189 ? -0.361 4.063 11.900 1.00 96.62 189 ARG A CA 1
ATOM 1477 C C . ARG A 1 189 ? -1.087 3.460 10.713 1.00 96.62 189 ARG A C 1
ATOM 1479 O O . ARG A 1 189 ? -1.900 2.548 10.881 1.00 96.62 189 ARG A O 1
ATOM 1486 N N . VAL A 1 190 ? -0.733 3.916 9.516 1.00 96.56 190 VAL A N 1
ATOM 1487 C CA . VAL A 1 190 ? -1.260 3.424 8.243 1.00 96.56 190 VAL A CA 1
ATOM 1488 C C . VAL A 1 190 ? -0.141 3.086 7.253 1.00 96.56 190 VAL A C 1
ATOM 1490 O O . VAL A 1 190 ? 0.821 3.839 7.093 1.00 96.56 190 VAL A O 1
ATOM 1493 N N . ILE A 1 191 ? -0.273 1.938 6.582 1.00 96.25 191 ILE A N 1
ATOM 1494 C CA . ILE A 1 191 ? 0.669 1.431 5.569 1.00 96.25 191 ILE A CA 1
ATOM 1495 C C . ILE A 1 191 ? -0.120 0.845 4.390 1.00 96.25 191 ILE A C 1
ATOM 1497 O O . ILE A 1 191 ? -1.096 0.120 4.595 1.00 96.25 191 ILE A O 1
ATOM 1501 N N . MET A 1 192 ? 0.314 1.090 3.148 1.00 95.94 192 MET A N 1
ATOM 1502 C CA . MET A 1 192 ? -0.178 0.329 1.995 1.00 95.94 192 MET A CA 1
ATOM 1503 C C . MET A 1 192 ? 0.563 -1.000 1.895 1.00 95.94 192 MET A C 1
ATOM 1505 O O . MET A 1 192 ? 1.796 -1.048 1.872 1.00 95.94 192 MET A O 1
ATOM 1509 N N . GLN A 1 193 ? -0.203 -2.083 1.816 1.00 97.44 193 GLN A N 1
ATOM 1510 C CA . GLN A 1 193 ? 0.304 -3.406 1.501 1.00 97.44 193 GLN A CA 1
ATOM 1511 C C . GLN A 1 193 ? 0.155 -3.651 0.000 1.00 97.44 193 GLN A C 1
ATOM 1513 O O . GLN A 1 193 ? -0.952 -3.628 -0.550 1.00 97.44 193 GLN A O 1
ATOM 1518 N N . ASN A 1 194 ? 1.283 -3.910 -0.646 1.00 96.19 194 ASN A N 1
ATOM 1519 C CA . ASN A 1 194 ? 1.414 -3.958 -2.088 1.00 96.19 194 ASN A CA 1
ATOM 1520 C C . ASN A 1 194 ? 1.889 -5.322 -2.568 1.00 96.19 194 ASN A C 1
ATOM 1522 O O . ASN A 1 194 ? 2.525 -6.089 -1.843 1.00 96.19 194 ASN A O 1
ATOM 1526 N N . ARG A 1 195 ? 1.605 -5.584 -3.836 1.00 96.94 195 ARG A N 1
ATOM 1527 C CA . ARG A 1 195 ? 2.329 -6.521 -4.678 1.00 96.94 195 ARG A CA 1
ATOM 1528 C C . ARG A 1 195 ? 3.253 -5.717 -5.581 1.00 96.94 195 ARG A C 1
ATOM 1530 O O . ARG A 1 195 ? 2.810 -4.724 -6.156 1.00 96.94 195 ARG A O 1
ATOM 1537 N N . ILE A 1 196 ? 4.512 -6.116 -5.687 1.00 96.38 196 ILE A N 1
ATOM 1538 C CA . ILE A 1 196 ? 5.528 -5.399 -6.464 1.00 96.38 196 ILE A CA 1
ATOM 1539 C C . ILE A 1 196 ? 6.044 -6.276 -7.599 1.00 96.38 196 ILE A C 1
ATOM 1541 O O . ILE A 1 196 ? 6.421 -7.423 -7.374 1.00 96.38 196 ILE A O 1
ATOM 1545 N N . ASN A 1 197 ? 6.073 -5.741 -8.814 1.00 96.88 197 ASN A N 1
ATOM 1546 C CA . ASN A 1 197 ? 6.576 -6.460 -9.973 1.00 96.88 197 ASN A CA 1
ATOM 1547 C C . ASN A 1 197 ? 8.102 -6.653 -9.845 1.00 96.88 197 ASN A C 1
ATOM 1549 O O . ASN A 1 197 ? 8.823 -5.655 -9.736 1.00 96.88 197 ASN A O 1
ATOM 1553 N N . PRO A 1 198 ? 8.622 -7.896 -9.841 1.00 95.44 198 PRO A N 1
ATOM 1554 C CA . PRO A 1 198 ? 10.063 -8.144 -9.807 1.00 95.44 198 PRO A CA 1
ATOM 1555 C C . PRO A 1 198 ? 10.831 -7.569 -10.992 1.00 95.44 198 PRO A C 1
ATOM 1557 O O . PRO A 1 198 ? 11.981 -7.186 -10.815 1.00 95.44 198 PRO A O 1
ATOM 1560 N N . GLU A 1 199 ? 10.201 -7.429 -12.155 1.00 95.56 199 GLU A N 1
ATOM 1561 C CA . GLU A 1 199 ? 10.855 -6.919 -13.365 1.00 95.56 199 GLU A CA 1
ATOM 1562 C C . GLU A 1 199 ? 11.017 -5.391 -13.366 1.00 95.56 199 GLU A C 1
ATOM 1564 O O . GLU A 1 199 ? 11.801 -4.846 -14.140 1.00 95.56 199 GLU A O 1
ATOM 1569 N N . HIS A 1 200 ? 10.302 -4.684 -12.483 1.00 94.56 200 HIS A N 1
ATOM 1570 C CA . HIS A 1 200 ? 10.302 -3.218 -12.419 1.00 94.56 200 HIS A CA 1
ATOM 1571 C C . HIS A 1 200 ? 10.766 -2.662 -11.065 1.00 94.56 200 HIS A C 1
ATOM 1573 O O . HIS A 1 200 ? 10.495 -1.506 -10.729 1.00 94.56 200 HIS A O 1
ATOM 1579 N N . ARG A 1 201 ? 11.493 -3.464 -10.278 1.00 92.19 201 ARG A N 1
ATOM 1580 C CA . ARG A 1 201 ? 12.143 -3.012 -9.041 1.00 92.19 201 ARG A CA 1
ATOM 1581 C C . ARG A 1 201 ? 13.650 -3.240 -9.076 1.00 92.19 201 ARG A C 1
ATOM 1583 O O . ARG A 1 201 ? 14.153 -4.099 -9.788 1.00 92.19 201 ARG A O 1
ATOM 1590 N N . VAL A 1 202 ? 14.353 -2.513 -8.218 1.00 91.44 202 VAL A N 1
ATOM 1591 C CA . VAL A 1 202 ? 15.761 -2.722 -7.883 1.00 91.44 202 VAL A CA 1
ATOM 1592 C C . VAL A 1 202 ? 15.856 -3.115 -6.412 1.00 91.44 202 VAL A C 1
ATOM 1594 O O . VAL A 1 202 ? 15.273 -2.451 -5.552 1.00 91.44 202 VAL A O 1
ATOM 1597 N N . THR A 1 203 ? 16.614 -4.164 -6.110 1.00 91.69 203 THR A N 1
ATOM 1598 C CA . THR A 1 203 ? 16.952 -4.537 -4.730 1.00 91.69 203 THR A CA 1
ATOM 1599 C C . THR A 1 203 ? 18.078 -3.638 -4.224 1.00 91.69 203 THR A C 1
ATOM 1601 O O . THR A 1 203 ? 19.142 -3.575 -4.836 1.00 91.69 203 THR A O 1
ATOM 1604 N N . LYS A 1 204 ? 17.838 -2.908 -3.129 1.00 87.94 204 LYS A N 1
ATOM 1605 C CA . LYS A 1 204 ? 18.829 -2.028 -2.480 1.00 87.94 204 LYS A CA 1
ATOM 1606 C C . LYS A 1 204 ? 19.508 -2.698 -1.296 1.00 87.94 204 LYS A C 1
ATOM 1608 O O . LYS A 1 204 ? 20.688 -2.473 -1.058 1.00 87.94 204 LYS A O 1
ATOM 1613 N N . SER A 1 205 ? 18.763 -3.537 -0.596 1.00 87.38 205 SER A N 1
ATOM 1614 C CA . SER A 1 205 ? 19.249 -4.495 0.391 1.00 87.38 205 SER A CA 1
ATOM 1615 C C . SER A 1 205 ? 18.237 -5.636 0.496 1.00 87.38 205 SER A C 1
ATOM 1617 O O . SER A 1 205 ? 17.165 -5.568 -0.115 1.00 87.38 205 SER A O 1
ATOM 1619 N N . ASP A 1 206 ? 18.532 -6.644 1.314 1.00 83.62 206 ASP A N 1
ATOM 1620 C CA . ASP A 1 206 ? 17.637 -7.783 1.567 1.00 83.62 206 ASP A CA 1
ATOM 1621 C C . ASP A 1 206 ? 16.230 -7.358 2.022 1.00 83.62 206 ASP A C 1
ATOM 1623 O O . ASP A 1 206 ? 15.245 -8.049 1.771 1.00 83.62 206 ASP A O 1
ATOM 1627 N N . SER A 1 207 ? 16.116 -6.191 2.662 1.00 87.06 207 SER A N 1
ATOM 1628 C CA . SER A 1 207 ? 14.870 -5.673 3.225 1.00 87.06 207 SER A CA 1
ATOM 1629 C C . SER A 1 207 ? 14.404 -4.364 2.586 1.00 87.06 207 SER A C 1
ATOM 1631 O O . SER A 1 207 ? 13.506 -3.725 3.133 1.00 87.06 207 SER A O 1
ATOM 1633 N N . LEU A 1 208 ? 14.987 -3.918 1.469 1.00 90.06 208 LEU A N 1
ATOM 1634 C CA . LEU A 1 208 ? 14.619 -2.645 0.845 1.00 90.06 208 LEU A CA 1
ATOM 1635 C C . LEU A 1 208 ? 14.639 -2.724 -0.680 1.00 90.06 208 LEU A C 1
ATOM 1637 O O . LEU A 1 208 ? 15.657 -3.029 -1.304 1.00 90.06 208 LEU A O 1
ATOM 1641 N N . TRP A 1 209 ? 13.511 -2.366 -1.283 1.00 93.00 209 TRP A N 1
ATOM 1642 C CA . TRP A 1 209 ? 13.296 -2.362 -2.725 1.00 93.00 209 TRP A CA 1
ATOM 1643 C C . TRP A 1 209 ? 12.936 -0.967 -3.220 1.00 93.00 209 TRP A C 1
ATOM 1645 O O . TRP A 1 209 ? 12.271 -0.206 -2.519 1.00 93.00 209 TRP A O 1
ATOM 1655 N N . LEU A 1 210 ? 13.347 -0.657 -4.448 1.00 90.25 210 LEU A N 1
ATOM 1656 C CA . LEU A 1 210 ? 13.111 0.620 -5.112 1.00 90.25 210 LEU A CA 1
ATOM 1657 C C . LEU A 1 210 ? 12.438 0.401 -6.467 1.00 90.25 210 LEU A C 1
ATOM 1659 O O . LEU A 1 210 ? 13.006 -0.253 -7.337 1.00 90.25 210 LEU A O 1
ATOM 1663 N N . VAL A 1 211 ? 11.283 1.022 -6.688 1.00 91.25 211 VAL A N 1
ATOM 1664 C CA . VAL A 1 211 ? 10.789 1.283 -8.047 1.00 91.25 211 VAL A CA 1
ATOM 1665 C C . VAL A 1 211 ? 11.401 2.594 -8.509 1.00 91.25 211 VAL A C 1
ATOM 1667 O O . VAL A 1 211 ? 11.040 3.659 -8.006 1.00 91.25 211 VAL A O 1
ATOM 1670 N N . ARG A 1 212 ? 12.367 2.507 -9.425 1.00 87.56 212 ARG A N 1
ATOM 1671 C CA . ARG A 1 212 ? 13.132 3.662 -9.902 1.00 87.56 212 ARG A CA 1
ATOM 1672 C C . ARG A 1 212 ? 12.286 4.506 -10.850 1.00 87.56 212 ARG A C 1
ATOM 1674 O O . ARG A 1 212 ? 11.692 3.988 -11.789 1.00 87.56 212 ARG A O 1
ATOM 1681 N N . VAL A 1 213 ? 12.306 5.816 -10.643 1.00 85.94 213 VAL A N 1
ATOM 1682 C CA . VAL A 1 213 ? 11.848 6.800 -11.623 1.00 85.94 213 VAL A CA 1
ATOM 1683 C C . VAL A 1 213 ? 13.068 7.271 -12.420 1.00 85.94 213 VAL A C 1
ATOM 1685 O O . VAL A 1 213 ? 14.015 7.786 -11.817 1.00 85.94 213 VAL A O 1
ATOM 1688 N N . PRO A 1 214 ? 13.094 7.084 -13.752 1.00 87.88 214 PRO A N 1
ATOM 1689 C CA . PRO A 1 214 ? 14.198 7.550 -14.581 1.00 87.88 214 PRO A CA 1
ATOM 1690 C C . PRO A 1 214 ? 14.372 9.072 -14.505 1.00 87.88 214 PRO A C 1
ATOM 1692 O O . PRO A 1 214 ? 13.391 9.818 -14.405 1.00 87.88 214 PRO A O 1
ATOM 1695 N N . LEU A 1 215 ? 15.622 9.543 -14.555 1.00 82.62 215 LEU A N 1
ATOM 1696 C CA . LEU A 1 215 ? 15.934 10.970 -14.423 1.00 82.62 215 LEU A CA 1
ATOM 1697 C C . LEU A 1 215 ? 15.304 11.779 -15.562 1.00 82.62 215 LEU A C 1
ATOM 1699 O O . LEU A 1 215 ? 14.830 12.886 -15.335 1.00 82.62 215 LEU A O 1
ATOM 1703 N N . GLU A 1 216 ? 15.245 11.210 -16.762 1.00 87.31 216 GLU A N 1
ATOM 1704 C CA . GLU A 1 216 ? 14.607 11.794 -17.936 1.00 87.31 216 GLU A CA 1
ATOM 1705 C C . GLU A 1 216 ? 13.104 12.012 -17.749 1.00 87.31 216 GLU A C 1
ATOM 1707 O O . GLU A 1 216 ? 12.588 13.005 -18.245 1.00 87.31 216 GLU A O 1
ATOM 1712 N N . VAL A 1 217 ? 12.417 11.145 -16.992 1.00 88.25 217 VAL A N 1
ATOM 1713 C CA . VAL A 1 217 ? 11.005 11.331 -16.622 1.00 88.25 217 VAL A CA 1
ATOM 1714 C C . VAL A 1 217 ? 10.893 12.403 -15.545 1.00 88.25 217 VAL A C 1
ATOM 1716 O O . VAL A 1 217 ? 10.054 13.297 -15.633 1.00 88.25 217 VAL A O 1
ATOM 1719 N N . TYR A 1 218 ? 11.760 12.341 -14.535 1.00 80.75 218 TYR A N 1
ATOM 1720 C CA . TYR A 1 218 ? 11.764 13.293 -13.428 1.00 80.75 218 TYR A CA 1
ATOM 1721 C C . TYR A 1 218 ? 12.049 14.738 -13.878 1.00 80.75 218 TYR A C 1
ATOM 1723 O O . TYR A 1 218 ? 11.435 15.684 -13.380 1.00 80.75 218 TYR A O 1
ATOM 1731 N N . ALA A 1 219 ? 12.954 14.902 -14.844 1.00 83.75 219 ALA A N 1
ATOM 1732 C CA . ALA A 1 219 ? 13.396 16.182 -15.387 1.00 83.75 219 ALA A CA 1
ATOM 1733 C C . ALA A 1 219 ? 12.474 16.755 -16.480 1.00 83.75 219 ALA A C 1
ATOM 1735 O O . ALA A 1 219 ? 12.766 17.832 -17.001 1.00 83.75 219 ALA A O 1
ATOM 1736 N N . LEU A 1 220 ? 11.372 16.077 -16.832 1.00 84.62 220 LEU A N 1
ATOM 1737 C CA . LEU A 1 220 ? 10.377 16.626 -17.757 1.00 84.62 220 LEU A CA 1
ATOM 1738 C C . LEU A 1 220 ? 9.827 17.958 -17.225 1.00 84.62 220 LEU A C 1
ATOM 1740 O O . LEU A 1 220 ? 9.379 18.043 -16.081 1.00 84.62 220 LEU A O 1
ATOM 1744 N N . THR A 1 221 ? 9.841 18.980 -18.081 1.00 87.31 221 THR A N 1
ATOM 1745 C CA . THR A 1 221 ? 9.271 20.308 -17.803 1.00 87.31 221 THR A CA 1
ATOM 1746 C C . THR A 1 221 ? 7.763 20.363 -18.041 1.00 87.31 221 THR A C 1
ATOM 1748 O O . THR A 1 221 ? 7.080 21.190 -17.450 1.00 87.31 221 THR A O 1
ATOM 1751 N N . ASP A 1 222 ? 7.230 19.475 -18.885 1.00 90.31 222 ASP A N 1
ATOM 1752 C CA . ASP A 1 222 ? 5.789 19.295 -19.068 1.00 90.31 222 ASP A CA 1
ATOM 1753 C C . ASP A 1 222 ? 5.219 18.471 -17.903 1.00 90.31 222 ASP A C 1
ATOM 1755 O O . ASP A 1 222 ? 5.385 17.249 -17.837 1.00 90.31 222 ASP A O 1
ATOM 1759 N N . ASP A 1 223 ? 4.524 19.151 -16.989 1.00 84.12 223 ASP A N 1
ATOM 1760 C CA . ASP A 1 223 ? 3.913 18.558 -15.798 1.00 84.12 223 ASP A CA 1
ATOM 1761 C C . ASP A 1 223 ? 2.908 17.451 -16.099 1.00 84.12 223 ASP A C 1
ATOM 1763 O O . ASP A 1 223 ? 2.836 16.457 -15.366 1.00 84.12 223 ASP A O 1
ATOM 1767 N N . LYS A 1 224 ? 2.120 17.609 -17.166 1.00 88.19 224 LYS A N 1
ATOM 1768 C CA . LYS A 1 224 ? 1.102 16.630 -17.542 1.00 88.19 224 LYS A CA 1
ATOM 1769 C C . LYS A 1 224 ? 1.779 15.362 -18.039 1.00 88.19 224 LYS A C 1
ATOM 1771 O O . LYS A 1 224 ? 1.476 14.277 -17.541 1.00 88.19 224 LYS A O 1
ATOM 1776 N N . LYS A 1 225 ? 2.744 15.508 -18.951 1.00 92.00 225 LYS A N 1
ATOM 1777 C CA . LYS A 1 225 ? 3.533 14.387 -19.471 1.00 92.00 225 LYS A CA 1
ATOM 1778 C C . LYS A 1 225 ? 4.314 13.693 -18.356 1.00 92.00 225 LYS A C 1
ATOM 1780 O O . LYS A 1 225 ? 4.312 12.470 -18.276 1.00 92.00 225 LYS A O 1
ATOM 1785 N N . ARG A 1 226 ? 4.919 14.460 -17.446 1.00 87.81 226 ARG A N 1
ATOM 1786 C CA . ARG A 1 226 ? 5.641 13.929 -16.284 1.00 87.81 226 ARG A CA 1
ATOM 1787 C C . ARG A 1 226 ? 4.750 13.073 -15.386 1.00 87.81 226 ARG A C 1
ATOM 1789 O O . ARG A 1 226 ? 5.125 11.950 -15.055 1.00 87.81 226 ARG A O 1
ATOM 1796 N N . LYS A 1 227 ? 3.564 13.574 -15.019 1.00 88.62 227 LYS A N 1
ATOM 1797 C CA . LYS A 1 227 ? 2.577 12.828 -14.215 1.00 88.62 227 LYS A CA 1
ATOM 1798 C C . LYS A 1 227 ? 2.116 11.553 -14.925 1.00 88.62 227 LYS A C 1
ATOM 1800 O O . LYS A 1 227 ? 1.979 10.519 -14.276 1.00 88.62 227 LYS A O 1
ATOM 1805 N N . GLU A 1 228 ? 1.903 11.615 -16.238 1.00 92.00 228 GLU A N 1
ATOM 1806 C CA . GLU A 1 228 ? 1.498 10.461 -17.043 1.00 92.00 228 GLU A CA 1
ATOM 1807 C C . GLU A 1 228 ? 2.576 9.365 -17.066 1.00 92.00 228 GLU A C 1
ATOM 1809 O O . GLU A 1 228 ? 2.273 8.204 -16.791 1.00 92.00 228 GLU A O 1
ATOM 1814 N N . GLU A 1 229 ? 3.837 9.723 -17.315 1.00 93.12 229 GLU A N 1
ATOM 1815 C CA . GLU A 1 229 ? 4.957 8.773 -17.321 1.00 93.12 229 GLU A CA 1
ATOM 1816 C C . GLU A 1 229 ? 5.212 8.167 -15.933 1.00 93.12 229 GLU A C 1
ATOM 1818 O O . GLU A 1 229 ? 5.379 6.954 -15.799 1.00 93.12 229 GLU A O 1
ATOM 1823 N N . MET A 1 230 ? 5.149 8.971 -14.866 1.00 89.38 230 MET A N 1
ATOM 1824 C CA . MET A 1 230 ? 5.250 8.452 -13.496 1.00 89.38 230 MET A CA 1
ATOM 1825 C C . MET A 1 230 ? 4.109 7.486 -13.160 1.00 89.38 230 MET A C 1
ATOM 1827 O O . MET A 1 230 ? 4.345 6.452 -12.533 1.00 89.38 230 MET A O 1
ATOM 1831 N N . LYS A 1 231 ? 2.880 7.783 -13.601 1.00 90.75 231 LYS A N 1
ATOM 1832 C CA . LYS A 1 231 ? 1.738 6.880 -13.427 1.00 90.75 231 LYS A CA 1
ATOM 1833 C C . LYS A 1 231 ? 1.954 5.558 -14.168 1.00 90.75 231 LYS A C 1
ATOM 1835 O O . LYS A 1 231 ? 1.697 4.512 -13.582 1.00 90.75 231 LYS A O 1
ATOM 1840 N N . LYS A 1 232 ? 2.480 5.579 -15.400 1.00 93.00 232 LYS A N 1
ATOM 1841 C CA . LYS A 1 232 ? 2.831 4.354 -16.147 1.00 93.00 232 LYS A CA 1
ATOM 1842 C C . LYS A 1 232 ? 3.837 3.499 -15.373 1.00 93.00 232 LYS A C 1
ATOM 1844 O O . LYS A 1 232 ? 3.615 2.302 -15.214 1.00 93.00 232 LYS A O 1
ATOM 1849 N N . ILE A 1 233 ? 4.891 4.115 -14.832 1.00 92.81 233 ILE A N 1
ATOM 1850 C CA . ILE A 1 233 ? 5.885 3.420 -13.998 1.00 92.81 233 ILE A CA 1
ATOM 1851 C C . ILE A 1 233 ? 5.209 2.770 -12.784 1.00 92.81 233 ILE A C 1
ATOM 1853 O O . ILE A 1 233 ? 5.427 1.591 -12.518 1.00 92.81 233 ILE A O 1
ATOM 1857 N N . MET A 1 234 ? 4.356 3.504 -12.066 1.00 90.62 234 MET A N 1
ATOM 1858 C CA . MET A 1 234 ? 3.637 2.980 -10.900 1.00 90.62 234 MET A CA 1
ATOM 1859 C C . MET A 1 234 ? 2.706 1.818 -11.255 1.00 90.62 234 MET A C 1
ATOM 1861 O O . MET A 1 234 ? 2.779 0.778 -10.603 1.00 90.62 234 MET A O 1
ATOM 1865 N N . ASP A 1 235 ? 1.879 1.969 -12.291 1.00 90.50 235 ASP A N 1
ATOM 1866 C CA . ASP A 1 235 ? 0.877 0.977 -12.704 1.00 90.50 235 ASP A CA 1
ATOM 1867 C C . ASP A 1 235 ? 1.524 -0.356 -13.133 1.00 90.50 235 ASP A C 1
ATOM 1869 O O . ASP A 1 235 ? 0.970 -1.434 -12.888 1.00 90.50 235 ASP A O 1
ATOM 1873 N N . LEU A 1 236 ? 2.717 -0.294 -13.735 1.00 93.56 236 LEU A N 1
ATOM 1874 C CA . LEU A 1 236 ? 3.509 -1.469 -14.110 1.00 93.56 236 LEU A CA 1
ATOM 1875 C C . LEU A 1 236 ? 4.207 -2.126 -12.912 1.00 93.56 236 LEU A C 1
ATOM 1877 O O . LEU A 1 236 ? 4.430 -3.338 -12.918 1.00 93.56 236 LEU A O 1
ATOM 1881 N N . SER A 1 237 ? 4.547 -1.343 -11.886 1.00 94.38 237 SER A N 1
ATOM 1882 C CA . SER A 1 237 ? 5.476 -1.776 -10.838 1.00 94.38 237 SER A CA 1
ATOM 1883 C C . SER A 1 237 ? 4.811 -2.153 -9.518 1.00 94.38 237 SER A C 1
ATOM 1885 O O . SER A 1 237 ? 5.323 -3.024 -8.820 1.00 94.38 237 SER A O 1
ATOM 1887 N N . ILE A 1 238 ? 3.712 -1.502 -9.124 1.00 93.88 238 ILE A N 1
ATOM 1888 C CA . ILE A 1 238 ? 3.134 -1.629 -7.777 1.00 93.88 238 ILE A CA 1
ATOM 1889 C C . ILE A 1 238 ? 1.613 -1.750 -7.850 1.00 93.88 238 ILE A C 1
ATOM 1891 O O . ILE A 1 238 ? 0.927 -0.932 -8.457 1.00 93.88 238 ILE A O 1
ATOM 1895 N N . ARG A 1 239 ? 1.070 -2.748 -7.148 1.00 95.56 239 ARG A N 1
ATOM 1896 C CA . ARG A 1 239 ? -0.370 -2.997 -7.024 1.00 95.56 239 ARG A CA 1
ATOM 1897 C C . ARG A 1 239 ? -0.775 -3.114 -5.554 1.00 95.56 239 ARG A C 1
ATOM 1899 O O . ARG A 1 239 ? -0.501 -4.143 -4.931 1.00 95.56 239 ARG A O 1
ATOM 1906 N N . PRO A 1 240 ? -1.406 -2.092 -4.958 1.00 95.62 240 PRO A N 1
ATOM 1907 C CA . PRO A 1 240 ? -1.883 -2.151 -3.591 1.00 95.62 240 PRO A CA 1
ATOM 1908 C C . PRO A 1 240 ? -3.053 -3.122 -3.539 1.00 95.62 240 PRO A C 1
ATOM 1910 O O . PRO A 1 240 ? -3.941 -3.093 -4.386 1.00 95.62 240 PRO A O 1
ATOM 1913 N N . TYR A 1 241 ? -3.075 -3.971 -2.521 1.00 97.25 241 TYR A N 1
ATOM 1914 C CA . TYR A 1 241 ? -4.189 -4.891 -2.288 1.00 97.25 241 TYR A CA 1
ATOM 1915 C C . TYR A 1 241 ? -4.725 -4.820 -0.860 1.00 97.25 241 TYR A C 1
ATOM 1917 O O . TYR A 1 241 ? -5.737 -5.450 -0.546 1.00 97.25 241 TYR A O 1
ATOM 1925 N N . GLY A 1 242 ? -4.086 -4.035 0.008 1.00 97.50 242 GLY A N 1
ATOM 1926 C CA . GLY A 1 242 ? -4.580 -3.780 1.347 1.00 97.50 242 GLY A CA 1
ATOM 1927 C C . GLY A 1 242 ? -4.093 -2.460 1.924 1.00 97.50 242 GLY A C 1
ATOM 1928 O O . GLY A 1 242 ? -3.028 -1.959 1.572 1.00 97.50 242 GLY A O 1
ATOM 1929 N N . VAL A 1 243 ? -4.878 -1.933 2.855 1.00 97.94 243 VAL A N 1
ATOM 1930 C CA . VAL A 1 243 ? -4.485 -0.870 3.781 1.00 97.94 243 VAL A CA 1
ATOM 1931 C C . VAL A 1 243 ? -4.351 -1.506 5.159 1.00 97.94 243 VAL A C 1
ATOM 1933 O O . VAL A 1 243 ? -5.284 -2.145 5.649 1.00 97.94 243 VAL A O 1
ATOM 1936 N N . LEU A 1 244 ? -3.175 -1.382 5.763 1.00 98.19 244 LEU A N 1
ATOM 1937 C CA . LEU A 1 244 ? -2.898 -1.850 7.114 1.00 98.19 244 LEU A CA 1
ATOM 1938 C C . LEU A 1 244 ? -3.102 -0.699 8.089 1.00 98.19 244 LEU A C 1
ATOM 1940 O O . LEU A 1 244 ? -2.573 0.387 7.868 1.00 98.19 244 LEU A O 1
ATOM 1944 N N . LEU A 1 245 ? -3.836 -0.958 9.169 1.00 97.69 245 LEU A N 1
ATOM 1945 C CA . LEU A 1 245 ? -4.014 -0.029 10.279 1.00 97.69 245 LEU A CA 1
ATOM 1946 C C . LEU A 1 245 ? -3.582 -0.667 11.595 1.00 97.69 245 LEU A C 1
ATOM 1948 O O . LEU A 1 245 ? -3.912 -1.824 11.874 1.00 97.69 245 LEU A O 1
ATOM 1952 N N . LYS A 1 246 ? -2.878 0.115 12.410 1.00 96.88 246 LYS A N 1
ATOM 1953 C CA . LYS A 1 246 ? -2.490 -0.236 13.776 1.00 96.88 246 LYS A CA 1
ATOM 1954 C C . LYS A 1 246 ? -2.827 0.925 14.700 1.00 96.88 246 LYS A C 1
ATOM 1956 O O . LYS A 1 246 ? -2.436 2.053 14.429 1.00 96.88 246 LYS A O 1
ATOM 1961 N N . GLU A 1 247 ? -3.601 0.642 15.740 1.00 96.06 247 GLU A N 1
ATOM 1962 C CA . GLU A 1 247 ? -3.874 1.591 16.825 1.00 96.06 247 GLU A CA 1
ATOM 1963 C C . GLU A 1 247 ? -2.620 1.714 17.701 1.00 96.06 247 GLU A C 1
ATOM 1965 O O . GLU A 1 247 ? -1.978 0.693 17.968 1.00 96.06 247 GLU A O 1
ATOM 1970 N N . MET A 1 248 ? -2.270 2.945 18.077 1.00 93.31 248 MET A N 1
ATOM 1971 C CA . MET A 1 248 ? -1.056 3.295 18.825 1.00 93.31 248 MET A CA 1
ATOM 1972 C C . MET A 1 248 ? -1.341 3.564 20.298 1.00 93.31 248 MET A C 1
ATOM 1974 O O . MET A 1 248 ? -2.395 4.177 20.582 1.00 93.31 248 MET A O 1
#

Organism: Tachysurus vachellii (NCBI:txid175792)

Radius of gyration: 18.15 Å; Cα contacts (8 Å, |Δi|>4): 466; chains: 1; bounding box: 54×51×40 Å

Sequence (248 aa):
MDSSVLLEALSCLTGLPVKPHSDTAGLGIDVGQLTVHNFVSSALLPLILSKEEVKEPQSEQPKELRVNLDTFYAPKFNYDFRNLRDESECTRGGEPYIRPCGWFRFALKVLDKYPDGNGWLGPAGWRSGSVAGEWPVSYHGTGRQGQTPITGQREPQEFGIFSTPDIKLAEKDAELHKEFSSKNGKSYRVIMQNRINPEHRVTKSDSLWLVRVPLEVYALTDDKKRKEEMKKIMDLSIRPYGVLLKEM

Foldseek 3Di:
DDVQVVQVLLCQQLVAREEEDDPDDPDPFLEAEDALLCSLLSRAVCLLQPDDDDPDDDDSDGNYYYYHCVRFFDQVQKDDQQPDDDPQFAWEPRATADDQRNKTKTFTPCAPVAPVGCLQPDDDDDDRYYDPSHFTKWKAARADAQDDPPDDDDDPRWGFGKTWSYNVCLVVDCSRWTKDQGPVRWIKIKMFMKGFHPVQWDDPDSTMIGRTDDVVLSPDPPPVSSSVSNSVSPSNTIRTTIMIMHID

Nearest PDB structures (foldseek):
  7vni-assembly2_C  TM=3.311E-01  e=6.303E+00  Mus musculus
  2r88-assembly2_B  TM=1.859E-01  e=2.393E+00  Escherichia coli
  2r4l-assembly2_B  TM=1.685E-01  e=3.048E+00  Escherichia coli
  3pgs-assembly2_B  TM=2.628E-01  e=9.629E+00  Escherichia coli K-12
  5sy7-assembly1_A  TM=1.546E-01  e=8.030E+00  Mus musculus